Protein AF-A0A0M3KEK3-F1 (afdb_monomer_lite)

Foldseek 3Di:
DDDDLPADEDDDDDPVVVVVVLVVVLVCAPVVVSAAYEDEPLLVDAPVVSVVVVVVVLVSVLVRHDDDDAPPDDDDDDPPDDDDDPSVVRSSVVSVLRYAYEYPDLAGDPRYPPCPVVRVVSVVSVVVCVQQCVLCVQLVVLVVVLLVLVLVLLVLQLLQVLVVVLVVDPDDPQRLCPSLPLVVSLVSLVVCCVVVVNDSVSDDRSVVVSVVSSVDDPVPRDHDDPVVSVVSVCCNPPVSVVSSVVSNPPDGDGDDDDDDHRDHDPDPPPPPPD

Radius of gyration: 24.96 Å; chains: 1; bounding box: 64×45×72 Å

InterPro domains:
  IPR027417 P-loop containing nucleoside triphosphate hydrolase [G3DSA:3.40.50.300] (6-98)
  IPR040990 Domain of unknown function DUF5600 [PF18150] (138-243)

Structure (mmCIF, N/CA/C/O backbone):
data_AF-A0A0M3KEK3-F1
#
_entry.id   AF-A0A0M3KEK3-F1
#
loop_
_atom_site.group_PDB
_atom_site.id
_atom_site.type_symbol
_atom_site.label_atom_id
_atom_site.label_alt_id
_atom_site.label_comp_id
_atom_site.label_asym_id
_atom_site.label_entity_id
_atom_site.label_seq_id
_atom_site.pdbx_PDB_ins_code
_atom_site.Cartn_x
_atom_site.Cartn_y
_atom_site.Cartn_z
_atom_site.occupancy
_atom_site.B_iso_or_equiv
_atom_site.auth_seq_id
_atom_site.auth_comp_id
_atom_site.auth_asym_id
_atom_site.auth_atom_id
_atom_site.pdbx_PDB_model_num
ATOM 1 N N . MET A 1 1 ? 17.862 -2.173 9.371 1.00 28.52 1 MET A N 1
ATOM 2 C CA . MET A 1 1 ? 16.536 -2.538 8.818 1.00 28.52 1 MET A CA 1
ATOM 3 C C . MET A 1 1 ? 16.686 -2.740 7.317 1.00 28.52 1 MET A C 1
ATOM 5 O O . MET A 1 1 ? 17.008 -1.782 6.632 1.00 28.52 1 MET A O 1
ATOM 9 N N . LYS A 1 2 ? 16.554 -3.975 6.816 1.00 24.59 2 LYS A N 1
ATOM 10 C CA . LYS A 1 2 ? 16.704 -4.293 5.385 1.00 24.59 2 LYS A CA 1
ATOM 11 C C . LYS A 1 2 ? 15.423 -3.887 4.643 1.00 24.59 2 LYS A C 1
ATOM 13 O O . LYS A 1 2 ? 14.375 -4.472 4.897 1.00 24.59 2 LYS A O 1
ATOM 18 N N . GLN A 1 3 ? 15.493 -2.878 3.776 1.00 27.67 3 GLN A N 1
ATOM 19 C CA . GLN A 1 3 ? 14.419 -2.557 2.831 1.00 27.67 3 GLN A CA 1
ATOM 20 C C . GLN A 1 3 ? 14.564 -3.479 1.617 1.00 27.67 3 GLN A C 1
ATOM 22 O O . GLN A 1 3 ? 15.565 -3.417 0.908 1.00 27.67 3 GLN A O 1
ATOM 27 N N . PHE A 1 4 ? 13.594 -4.367 1.405 1.00 24.31 4 PHE A N 1
ATOM 28 C CA . PHE A 1 4 ? 13.548 -5.240 0.234 1.00 24.31 4 PHE A CA 1
ATOM 29 C C . PHE A 1 4 ? 12.792 -4.534 -0.895 1.00 24.31 4 PHE A C 1
ATOM 31 O O . PHE A 1 4 ? 11.582 -4.690 -1.040 1.00 24.31 4 PHE A O 1
ATOM 38 N N . ASN A 1 5 ? 13.509 -3.756 -1.706 1.00 30.33 5 ASN A N 1
ATOM 39 C CA . ASN A 1 5 ? 13.017 -3.367 -3.026 1.00 30.33 5 ASN A CA 1
ATOM 40 C C . ASN A 1 5 ? 13.147 -4.600 -3.930 1.00 30.33 5 ASN A C 1
ATOM 42 O O . ASN A 1 5 ? 14.241 -4.936 -4.378 1.00 30.33 5 ASN A O 1
ATOM 46 N N . THR A 1 6 ? 12.051 -5.334 -4.126 1.00 30.80 6 THR A N 1
ATOM 47 C CA . THR A 1 6 ? 12.071 -6.583 -4.901 1.00 30.80 6 THR A CA 1
ATOM 48 C C . THR A 1 6 ? 11.950 -6.255 -6.387 1.00 30.80 6 THR A C 1
ATOM 50 O O . THR A 1 6 ? 10.852 -6.147 -6.926 1.00 30.80 6 THR A O 1
ATOM 53 N N . ILE A 1 7 ? 13.092 -6.064 -7.049 1.00 35.50 7 ILE A N 1
ATOM 54 C CA . ILE A 1 7 ? 13.181 -5.943 -8.508 1.00 35.50 7 ILE A CA 1
ATOM 55 C C . ILE A 1 7 ? 13.159 -7.363 -9.077 1.00 35.50 7 ILE A C 1
ATOM 57 O O . ILE A 1 7 ? 14.138 -8.097 -8.963 1.00 35.50 7 ILE A O 1
ATOM 61 N N . THR A 1 8 ? 12.034 -7.773 -9.665 1.00 39.66 8 THR A N 1
ATOM 62 C CA . THR A 1 8 ? 11.919 -9.100 -10.292 1.00 39.66 8 THR A CA 1
ATOM 63 C C . THR A 1 8 ? 12.204 -8.957 -11.782 1.00 39.66 8 THR A C 1
ATOM 65 O O . THR A 1 8 ? 11.373 -8.444 -12.532 1.00 39.66 8 THR A O 1
ATOM 68 N N . SER A 1 9 ? 13.397 -9.367 -12.214 1.00 35.66 9 SER A N 1
ATOM 69 C CA . SER A 1 9 ? 13.779 -9.397 -13.628 1.00 35.66 9 SER A CA 1
ATOM 70 C C . SER A 1 9 ? 13.345 -10.717 -14.267 1.00 35.66 9 SER A C 1
ATOM 72 O O . SER A 1 9 ? 13.805 -11.779 -13.847 1.00 35.66 9 SER A O 1
ATOM 74 N N . PHE A 1 10 ? 12.500 -10.664 -15.295 1.00 45.75 10 PHE A N 1
ATOM 75 C CA . PHE A 1 10 ? 12.033 -11.851 -16.015 1.00 45.75 10 PHE A CA 1
ATOM 76 C C . PHE A 1 10 ? 12.894 -12.110 -17.251 1.00 45.75 10 PHE A C 1
ATOM 78 O O . PHE A 1 10 ? 12.968 -11.263 -18.136 1.00 45.75 10 PHE A O 1
ATOM 85 N N . THR A 1 11 ? 13.518 -13.286 -17.333 1.00 34.88 11 THR A N 1
ATOM 86 C CA . THR A 1 11 ? 14.132 -13.809 -18.562 1.00 34.88 11 THR A CA 1
ATOM 87 C C . THR A 1 11 ? 13.314 -14.977 -19.104 1.00 34.88 11 THR A C 1
ATOM 89 O O . THR A 1 11 ? 12.730 -15.730 -18.333 1.00 34.88 11 THR A O 1
ATOM 92 N N . GLU A 1 12 ? 13.268 -15.074 -20.431 1.00 38.16 12 GLU A N 1
ATOM 93 C CA . GLU A 1 12 ? 12.408 -15.932 -21.254 1.00 38.16 12 GLU A CA 1
ATOM 94 C C . GLU A 1 12 ? 12.218 -17.388 -20.780 1.00 38.16 12 GLU A C 1
ATOM 96 O O . GLU A 1 12 ? 13.145 -18.037 -20.304 1.00 38.16 12 GLU A O 1
ATOM 101 N N . LEU A 1 13 ? 11.008 -17.894 -21.065 1.00 37.56 13 LEU A N 1
ATOM 102 C CA . LEU A 1 13 ? 10.608 -19.306 -21.176 1.00 37.56 13 LEU A CA 1
ATOM 103 C C . LEU A 1 13 ? 10.595 -20.140 -19.886 1.00 37.56 13 LEU A C 1
ATOM 105 O O . LEU A 1 13 ? 11.469 -20.954 -19.617 1.00 37.56 13 LEU A O 1
ATOM 109 N N . ASN A 1 14 ? 9.489 -20.069 -19.152 1.00 34.00 14 ASN A N 1
ATOM 110 C CA . ASN A 1 14 ? 8.457 -21.108 -19.215 1.00 34.00 14 ASN A CA 1
ATOM 111 C C . ASN A 1 14 ? 7.410 -20.852 -18.135 1.00 34.00 14 ASN A C 1
ATOM 113 O O . ASN A 1 14 ? 7.697 -20.507 -16.989 1.00 34.00 14 ASN A O 1
ATOM 117 N N . VAL A 1 15 ? 6.167 -21.078 -18.533 1.00 45.22 15 VAL A N 1
ATOM 118 C CA . VAL A 1 15 ? 4.921 -20.949 -17.771 1.00 45.22 15 VAL A CA 1
ATOM 119 C C . VAL A 1 15 ? 4.927 -21.736 -16.440 1.00 45.22 15 VAL A C 1
ATOM 121 O O . VAL A 1 15 ? 4.034 -21.569 -15.624 1.00 45.22 15 VAL A O 1
ATOM 124 N N . THR A 1 16 ? 5.957 -22.527 -16.141 1.00 37.19 16 THR A N 1
ATOM 125 C CA . THR A 1 16 ? 6.198 -23.177 -14.842 1.00 37.19 16 THR A CA 1
ATOM 126 C C . THR A 1 16 ? 6.662 -22.229 -13.729 1.00 37.19 16 THR A C 1
ATOM 128 O O . THR A 1 16 ? 6.456 -22.534 -12.555 1.00 37.19 16 THR A O 1
ATOM 131 N N . ILE A 1 17 ? 7.228 -21.061 -14.053 1.00 46.62 17 ILE A N 1
ATOM 132 C CA . ILE A 1 17 ? 7.636 -20.054 -13.051 1.00 46.62 17 ILE A CA 1
ATOM 133 C C . ILE A 1 17 ? 6.413 -19.256 -12.530 1.00 46.62 17 ILE A C 1
ATOM 135 O O . ILE A 1 17 ? 6.461 -18.659 -11.453 1.00 46.62 17 ILE A O 1
ATOM 139 N N . ASN A 1 18 ? 5.269 -19.328 -13.225 1.00 52.56 18 ASN A N 1
ATOM 140 C CA . ASN A 1 18 ? 4.048 -18.597 -12.873 1.00 52.56 18 ASN A CA 1
ATOM 141 C C . ASN A 1 18 ? 3.537 -18.909 -11.459 1.00 52.56 18 ASN A C 1
ATOM 143 O O . ASN A 1 18 ? 3.311 -17.984 -10.691 1.00 52.56 18 ASN A O 1
ATOM 147 N N . ASN A 1 19 ? 3.402 -20.180 -11.061 1.00 55.91 19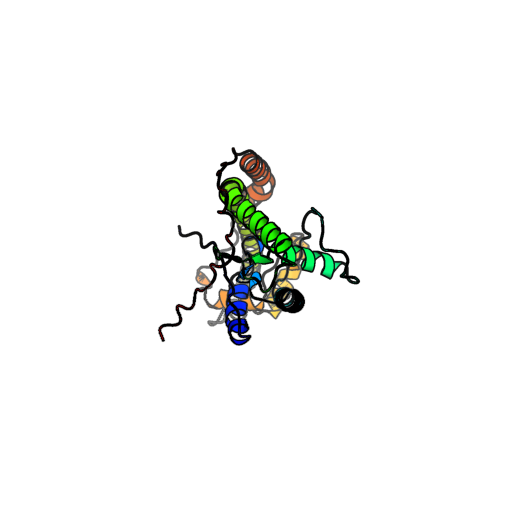 ASN A N 1
ATOM 148 C CA . ASN A 1 19 ? 2.739 -20.504 -9.787 1.00 55.91 19 ASN A CA 1
ATOM 149 C C . ASN A 1 19 ? 3.502 -19.992 -8.556 1.00 55.91 19 ASN A C 1
ATOM 151 O O . ASN A 1 19 ? 2.889 -19.478 -7.625 1.00 55.91 19 ASN A O 1
ATOM 155 N N . LYS A 1 20 ? 4.839 -20.084 -8.555 1.00 62.31 20 LYS A N 1
ATOM 156 C CA . LYS A 1 20 ? 5.659 -19.589 -7.435 1.00 62.31 20 LYS A CA 1
ATOM 157 C C . LYS A 1 20 ? 5.686 -18.065 -7.384 1.00 62.31 20 LYS A C 1
ATOM 159 O O . LYS A 1 20 ? 5.637 -17.488 -6.305 1.00 62.31 20 LYS A O 1
ATOM 164 N N . ILE A 1 21 ? 5.738 -17.408 -8.541 1.00 65.06 21 ILE A N 1
ATOM 165 C CA . ILE A 1 21 ? 5.705 -15.944 -8.606 1.00 65.06 21 ILE A CA 1
ATOM 166 C C . ILE A 1 21 ? 4.346 -15.417 -8.162 1.00 65.06 21 ILE A C 1
ATOM 168 O O . ILE A 1 21 ? 4.294 -14.451 -7.410 1.00 65.06 21 ILE A O 1
ATOM 172 N N . PHE A 1 22 ? 3.256 -16.076 -8.551 1.00 69.06 22 PHE A N 1
ATOM 173 C CA . PHE A 1 22 ? 1.923 -15.695 -8.100 1.00 69.06 22 PHE A CA 1
ATOM 174 C C . PHE A 1 22 ? 1.761 -15.842 -6.587 1.00 69.06 22 PHE A C 1
ATOM 176 O O . PHE A 1 22 ? 1.226 -14.929 -5.971 1.00 69.06 22 PHE A O 1
ATOM 183 N N . GLN A 1 23 ? 2.321 -16.890 -5.975 1.00 70.06 23 GLN A N 1
ATOM 184 C CA . GLN A 1 23 ? 2.370 -17.014 -4.511 1.00 70.06 23 GLN A CA 1
ATOM 185 C C . GLN A 1 23 ? 3.167 -15.876 -3.853 1.00 70.06 23 GLN A C 1
ATOM 187 O O . GLN A 1 23 ? 2.752 -15.338 -2.831 1.00 70.06 23 GLN A O 1
ATOM 192 N N . VAL A 1 24 ? 4.300 -15.470 -4.435 1.00 73.38 24 VAL A N 1
ATOM 193 C CA . VAL A 1 24 ? 5.088 -14.340 -3.912 1.00 73.38 24 VAL A CA 1
ATOM 194 C C . VAL A 1 24 ? 4.318 -13.026 -4.042 1.00 73.38 24 VAL A C 1
ATOM 196 O O . VAL A 1 24 ? 4.291 -12.244 -3.097 1.00 73.38 24 VAL A O 1
ATOM 199 N N . ILE A 1 25 ? 3.661 -12.785 -5.178 1.00 70.00 25 ILE A N 1
ATOM 200 C CA . ILE A 1 25 ? 2.834 -11.589 -5.387 1.00 70.00 25 ILE A CA 1
ATOM 201 C C . ILE A 1 25 ? 1.652 -11.580 -4.410 1.00 70.00 25 ILE A C 1
ATOM 203 O O . ILE A 1 25 ? 1.343 -10.531 -3.854 1.00 70.00 25 ILE A O 1
ATOM 207 N N . GLU A 1 26 ? 1.047 -12.738 -4.140 1.00 72.56 26 GLU A N 1
ATOM 208 C CA . GLU A 1 26 ? -0.025 -12.891 -3.154 1.00 72.56 26 GLU A CA 1
ATOM 209 C C . GLU A 1 26 ? 0.450 -12.552 -1.732 1.00 72.56 26 GLU A C 1
ATOM 211 O O . GLU A 1 26 ? -0.240 -11.838 -1.009 1.00 72.56 26 GLU A O 1
ATOM 216 N N . ILE A 1 27 ? 1.664 -12.955 -1.342 1.00 74.25 27 ILE A N 1
ATOM 217 C CA . ILE A 1 27 ? 2.268 -12.565 -0.053 1.00 74.25 27 ILE A CA 1
ATOM 218 C C . ILE A 1 27 ? 2.546 -11.055 0.010 1.00 74.25 27 ILE A C 1
ATOM 220 O O . ILE A 1 27 ? 2.456 -10.447 1.076 1.00 74.25 27 ILE A O 1
ATOM 224 N N . LEU A 1 28 ? 2.889 -10.441 -1.124 1.00 70.62 28 LEU A N 1
ATOM 225 C CA . LEU A 1 28 ? 3.171 -9.008 -1.230 1.00 70.62 28 LEU A CA 1
ATOM 226 C C . LEU A 1 28 ? 1.903 -8.144 -1.389 1.00 70.62 28 LEU A C 1
ATOM 228 O O . LEU A 1 28 ? 2.010 -6.921 -1.551 1.00 70.62 28 LEU A O 1
ATOM 232 N N . THR A 1 29 ? 0.709 -8.745 -1.307 1.00 69.88 29 THR A N 1
ATOM 233 C CA . THR A 1 29 ? -0.563 -8.011 -1.323 1.00 69.88 29 THR A CA 1
ATOM 234 C C . THR A 1 29 ? -0.610 -6.982 -0.188 1.00 69.88 29 THR A C 1
ATOM 236 O O . THR A 1 29 ? -0.264 -7.251 0.962 1.00 69.88 29 THR A O 1
ATOM 239 N N . GLY A 1 30 ? -0.977 -5.742 -0.529 1.00 67.94 30 GLY A N 1
ATOM 240 C CA . GLY A 1 30 ? -0.951 -4.588 0.383 1.00 67.94 30 GLY A CA 1
ATOM 241 C C . GLY A 1 30 ? 0.277 -3.675 0.260 1.00 67.94 30 GLY A C 1
ATOM 242 O O . GLY A 1 30 ? 0.269 -2.577 0.813 1.00 67.94 30 GLY A O 1
ATOM 243 N N . SER A 1 31 ? 1.308 -4.075 -0.493 1.00 70.56 31 SER A N 1
ATOM 244 C CA . SER A 1 31 ? 2.437 -3.210 -0.898 1.00 70.56 31 SER A CA 1
ATOM 245 C C . SER A 1 31 ? 2.574 -3.107 -2.422 1.00 70.56 31 SER A C 1
ATOM 247 O O . SER A 1 31 ? 3.671 -2.941 -2.953 1.00 70.56 31 SER A O 1
ATOM 249 N N . GLU A 1 32 ? 1.452 -3.218 -3.134 1.00 68.81 32 GLU A N 1
ATOM 250 C CA . GLU A 1 32 ? 1.383 -3.227 -4.602 1.00 68.81 32 GLU A CA 1
ATOM 251 C C . GLU A 1 32 ? 1.964 -1.947 -5.223 1.00 68.81 32 GLU A C 1
ATOM 253 O O . GLU A 1 32 ? 2.588 -1.982 -6.278 1.00 68.81 32 GLU A O 1
ATOM 258 N N . ASP A 1 33 ? 1.851 -0.816 -4.526 1.00 68.94 33 ASP A N 1
ATOM 259 C CA . ASP A 1 33 ? 2.411 0.477 -4.920 1.00 68.94 33 ASP A CA 1
ATOM 260 C C . ASP A 1 33 ? 3.945 0.487 -5.010 1.00 68.94 33 ASP A C 1
ATOM 262 O O . ASP A 1 33 ? 4.517 1.341 -5.696 1.00 68.94 33 ASP A O 1
ATOM 266 N N . LYS A 1 34 ? 4.617 -0.475 -4.370 1.00 72.94 34 LYS A N 1
ATOM 267 C CA . LYS A 1 34 ? 6.081 -0.621 -4.351 1.00 72.94 34 LYS A CA 1
ATOM 268 C C . LYS A 1 34 ? 6.595 -1.660 -5.342 1.00 72.94 34 LYS A C 1
ATOM 270 O O . LYS A 1 34 ? 7.800 -1.720 -5.578 1.00 72.94 34 LYS A O 1
ATOM 275 N N . ILE A 1 35 ? 5.713 -2.479 -5.910 1.00 76.38 35 ILE A N 1
ATOM 276 C CA . ILE A 1 35 ? 6.103 -3.542 -6.834 1.00 76.38 35 ILE A CA 1
ATOM 277 C C . ILE A 1 35 ? 6.308 -2.932 -8.219 1.00 76.38 35 ILE A C 1
ATOM 279 O O . ILE A 1 35 ? 5.452 -2.207 -8.728 1.00 76.38 35 ILE A O 1
ATOM 283 N N . ARG A 1 36 ? 7.457 -3.227 -8.830 1.00 75.69 36 ARG A N 1
ATOM 284 C CA . ARG A 1 36 ? 7.738 -2.969 -10.246 1.00 75.69 36 ARG A CA 1
ATOM 285 C C . ARG A 1 36 ? 8.165 -4.275 -10.898 1.00 75.69 36 ARG A C 1
ATOM 287 O O . ARG A 1 36 ? 9.008 -5.001 -10.372 1.00 75.69 36 ARG A O 1
ATOM 294 N N . ILE A 1 37 ? 7.554 -4.580 -12.030 1.00 76.69 37 ILE A N 1
ATOM 295 C CA . ILE A 1 37 ? 7.750 -5.801 -12.801 1.00 76.69 37 ILE A CA 1
ATOM 296 C C . ILE A 1 37 ? 8.515 -5.427 -14.058 1.00 76.69 37 ILE A C 1
ATOM 298 O O . ILE A 1 37 ? 8.137 -4.482 -14.748 1.00 76.69 37 ILE A O 1
ATOM 302 N N . ILE A 1 38 ? 9.583 -6.164 -14.366 1.00 78.62 38 ILE A N 1
ATOM 303 C CA . ILE A 1 38 ? 10.408 -5.848 -15.527 1.00 78.62 38 ILE A CA 1
ATOM 304 C C . ILE A 1 38 ? 10.518 -7.042 -16.468 1.00 78.62 38 ILE A C 1
ATOM 306 O O . ILE A 1 38 ? 11.061 -8.092 -16.113 1.00 78.62 38 ILE A O 1
ATOM 310 N N . LEU A 1 39 ? 10.050 -6.845 -17.700 1.00 75.56 39 LEU A N 1
ATOM 311 C CA . LEU A 1 39 ? 10.257 -7.767 -18.810 1.00 75.56 39 LEU A CA 1
ATOM 312 C C . LEU A 1 39 ? 11.641 -7.510 -19.405 1.00 75.56 39 LEU A C 1
ATOM 314 O O . LEU A 1 39 ? 11.824 -6.549 -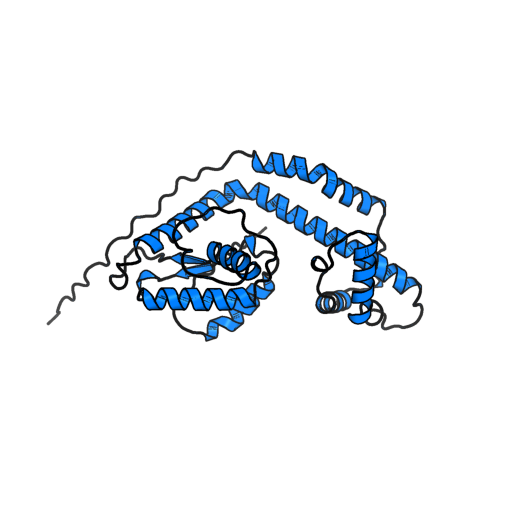20.149 1.00 75.56 39 LEU A O 1
ATOM 318 N N . ASN A 1 40 ? 12.617 -8.345 -19.046 1.00 78.69 40 ASN A N 1
ATOM 319 C CA . ASN A 1 40 ? 13.975 -8.242 -19.569 1.00 78.69 40 ASN A CA 1
ATOM 320 C C . ASN A 1 40 ? 14.082 -8.926 -20.946 1.00 78.69 40 ASN A C 1
ATOM 322 O O . ASN A 1 40 ? 13.261 -9.770 -21.299 1.00 78.69 40 ASN A O 1
ATOM 326 N N . LYS A 1 41 ? 15.141 -8.601 -21.700 1.00 74.38 41 LYS A N 1
ATOM 327 C CA . LYS A 1 41 ? 15.450 -9.152 -23.036 1.00 74.38 41 LYS A CA 1
ATOM 328 C C . LYS A 1 41 ? 14.385 -8.870 -24.102 1.00 74.38 41 LYS A C 1
ATOM 330 O O . LYS A 1 41 ? 14.274 -9.599 -25.084 1.00 74.38 41 LYS A O 1
ATOM 335 N N . ALA A 1 42 ? 13.626 -7.787 -23.958 1.00 75.75 42 ALA A N 1
ATOM 336 C CA . ALA A 1 42 ? 12.580 -7.425 -24.915 1.00 75.75 42 ALA A CA 1
ATOM 337 C C . ALA A 1 42 ? 13.092 -7.181 -26.351 1.00 75.75 42 ALA A C 1
ATOM 339 O O . ALA A 1 42 ? 12.332 -7.264 -27.316 1.00 75.75 42 ALA A O 1
ATOM 340 N N . ASP A 1 43 ? 14.387 -6.901 -26.500 1.00 74.25 43 ASP A N 1
ATOM 341 C CA . ASP A 1 43 ? 15.062 -6.729 -27.782 1.00 74.25 43 ASP A CA 1
ATOM 342 C C . ASP A 1 43 ? 15.328 -8.055 -28.520 1.00 74.25 43 ASP A C 1
ATOM 344 O O . ASP A 1 43 ? 15.461 -8.056 -29.744 1.00 74.25 43 ASP A O 1
ATOM 348 N N . ALA A 1 44 ? 15.373 -9.186 -27.808 1.00 78.44 44 ALA A N 1
ATOM 349 C CA . ALA A 1 44 ? 15.555 -10.515 -28.395 1.00 78.44 44 ALA A CA 1
ATOM 350 C C . ALA A 1 44 ? 14.255 -11.123 -28.956 1.00 78.44 44 ALA A C 1
ATOM 352 O O . ALA A 1 44 ? 14.313 -12.052 -29.769 1.00 78.44 44 ALA A O 1
ATOM 353 N N . VAL A 1 45 ? 13.103 -10.577 -28.560 1.00 77.62 45 VAL A N 1
ATOM 354 C CA . VAL A 1 45 ? 11.760 -11.047 -28.925 1.00 77.62 45 VAL A CA 1
ATOM 355 C C . VAL A 1 45 ? 11.204 -10.227 -30.090 1.00 77.62 45 VAL A C 1
ATOM 357 O O . VAL A 1 45 ? 11.430 -9.021 -30.183 1.00 77.62 45 VAL A O 1
ATOM 360 N N . ARG A 1 46 ? 10.436 -10.856 -30.991 1.00 78.56 46 ARG A N 1
ATOM 361 C CA . ARG A 1 46 ? 9.790 -10.148 -32.112 1.00 78.56 46 ARG A CA 1
ATOM 362 C C . ARG A 1 46 ? 8.707 -9.178 -31.604 1.00 78.56 46 ARG A C 1
ATOM 364 O O . ARG A 1 46 ? 7.992 -9.524 -30.665 1.00 78.56 46 ARG A O 1
ATOM 371 N N . PRO A 1 47 ? 8.461 -8.031 -32.271 1.00 78.38 47 PRO A N 1
ATOM 372 C CA . PRO A 1 47 ? 7.464 -7.046 -31.833 1.00 78.38 47 PRO A CA 1
ATOM 373 C C . PRO A 1 47 ? 6.075 -7.619 -31.513 1.00 78.38 47 PRO A C 1
ATOM 375 O O . PRO A 1 47 ? 5.501 -7.335 -30.465 1.00 78.38 47 PRO A O 1
ATOM 378 N N . ARG A 1 48 ? 5.539 -8.464 -32.404 1.00 77.88 48 ARG A N 1
ATOM 379 C CA . ARG A 1 48 ? 4.202 -9.066 -32.253 1.00 77.88 48 ARG A CA 1
ATOM 380 C C . ARG A 1 48 ? 4.119 -10.006 -31.050 1.00 77.88 48 ARG A C 1
ATOM 382 O O . ARG A 1 48 ? 3.102 -10.048 -30.366 1.00 77.88 48 ARG A O 1
ATOM 389 N N . GLU A 1 49 ? 5.189 -10.750 -30.810 1.00 78.06 49 GLU A N 1
ATOM 390 C CA . GLU A 1 49 ? 5.294 -11.686 -29.697 1.00 78.06 49 GLU A CA 1
ATOM 391 C C . GLU A 1 49 ? 5.456 -10.936 -28.372 1.00 78.06 49 GLU A C 1
ATOM 393 O O . GLU A 1 49 ? 4.764 -11.250 -27.411 1.00 78.06 49 GLU A O 1
ATOM 398 N N . LEU A 1 50 ? 6.255 -9.866 -28.345 1.00 74.94 50 LEU A N 1
ATOM 399 C CA . LEU A 1 50 ? 6.430 -9.023 -27.163 1.00 74.94 50 LEU A CA 1
ATOM 400 C C . LEU A 1 50 ? 5.108 -8.395 -26.697 1.00 74.94 50 LEU A C 1
ATOM 402 O O . LEU A 1 50 ? 4.802 -8.412 -25.505 1.00 74.94 50 LEU A O 1
ATOM 406 N N . VAL A 1 51 ? 4.292 -7.885 -27.626 1.00 77.00 51 VAL A N 1
ATOM 407 C CA . VAL A 1 51 ? 2.954 -7.355 -27.306 1.00 77.00 51 VAL A CA 1
ATOM 408 C C . VAL A 1 51 ? 2.050 -8.451 -26.738 1.00 77.00 51 VAL A C 1
ATOM 410 O O . VAL A 1 51 ? 1.328 -8.211 -25.769 1.00 77.00 51 VAL A O 1
ATOM 413 N N . HIS A 1 52 ? 2.108 -9.661 -27.300 1.00 76.19 52 HIS A N 1
ATOM 414 C CA . HIS A 1 52 ? 1.326 -10.795 -26.816 1.00 76.19 52 HIS A CA 1
ATOM 415 C C . HIS A 1 52 ? 1.750 -11.227 -25.405 1.00 76.19 52 HIS A C 1
ATOM 417 O O . HIS A 1 52 ? 0.898 -11.380 -24.533 1.00 76.19 52 HIS A O 1
ATOM 423 N N . VAL A 1 53 ? 3.057 -11.345 -25.153 1.00 73.75 53 VAL A N 1
ATOM 424 C CA . VAL A 1 53 ? 3.621 -11.683 -23.837 1.00 73.75 53 VAL A CA 1
ATOM 425 C C . VAL A 1 53 ? 3.272 -10.612 -22.802 1.00 73.75 53 VAL A C 1
ATOM 427 O O . VAL A 1 53 ? 2.812 -10.952 -21.711 1.00 73.75 53 VAL A O 1
ATOM 430 N N . ARG A 1 54 ? 3.399 -9.321 -23.149 1.00 73.38 54 ARG A N 1
ATOM 431 C CA . ARG A 1 54 ? 2.975 -8.209 -22.280 1.00 73.38 54 ARG A CA 1
ATOM 432 C C . ARG A 1 54 ? 1.489 -8.326 -21.943 1.00 73.38 54 ARG A C 1
ATOM 434 O O . ARG A 1 54 ? 1.122 -8.249 -20.776 1.00 73.38 54 ARG A O 1
ATOM 441 N N . GLY A 1 55 ? 0.637 -8.551 -22.944 1.00 71.00 55 GLY A N 1
ATOM 442 C CA . GLY A 1 55 ? -0.806 -8.711 -22.753 1.00 71.00 55 GLY A CA 1
ATOM 443 C C . GLY A 1 55 ? -1.167 -9.905 -21.865 1.00 71.00 55 GLY A C 1
ATOM 444 O O . GLY A 1 55 ? -1.990 -9.769 -20.961 1.00 71.00 55 GLY A O 1
ATOM 445 N N . ALA A 1 56 ? -0.516 -11.053 -22.070 1.00 73.75 56 ALA A N 1
ATOM 446 C CA . ALA A 1 56 ? -0.720 -12.255 -21.265 1.00 73.75 56 ALA A CA 1
ATOM 447 C C . ALA A 1 56 ? -0.311 -12.047 -19.796 1.00 73.75 56 ALA A C 1
ATOM 449 O O . ALA A 1 56 ? -1.046 -12.448 -18.893 1.00 73.75 56 ALA A O 1
ATOM 450 N N . LEU A 1 57 ? 0.816 -11.369 -19.550 1.00 72.81 57 LEU A N 1
ATOM 451 C CA . LEU A 1 57 ? 1.265 -11.017 -18.202 1.00 72.81 57 LEU A CA 1
ATOM 452 C C . LEU A 1 57 ? 0.283 -10.061 -17.515 1.00 72.81 57 LEU A C 1
ATOM 454 O O . LEU A 1 57 ? -0.144 -10.316 -16.393 1.00 72.81 57 LEU A O 1
ATOM 458 N N . MET A 1 58 ? -0.114 -8.989 -18.202 1.00 72.31 58 MET A N 1
ATOM 459 C CA . MET A 1 58 ? -1.084 -8.012 -17.697 1.00 72.31 58 MET A CA 1
ATOM 460 C C . MET A 1 58 ? -2.418 -8.668 -17.328 1.00 72.31 58 MET A C 1
ATOM 462 O O . MET A 1 58 ? -2.996 -8.367 -16.285 1.00 72.31 58 MET A O 1
ATOM 466 N N . TRP A 1 59 ? -2.890 -9.600 -18.161 1.00 74.75 59 TRP A N 1
ATOM 467 C CA . TRP A 1 59 ? -4.098 -10.377 -17.895 1.00 74.75 59 TRP A CA 1
ATOM 468 C C . TRP A 1 59 ? -3.960 -11.259 -16.651 1.00 74.75 59 TRP A C 1
ATOM 470 O O . TRP A 1 59 ? -4.882 -11.331 -15.841 1.00 74.75 59 TRP A O 1
ATOM 480 N N . ALA A 1 60 ? -2.812 -11.919 -16.482 1.00 73.00 60 ALA A N 1
ATOM 481 C CA . ALA A 1 60 ? -2.547 -12.742 -15.308 1.00 73.00 60 ALA A CA 1
ATOM 482 C C . ALA A 1 60 ? -2.469 -11.901 -14.021 1.00 73.00 60 ALA A C 1
ATOM 484 O O . ALA A 1 60 ? -3.087 -12.261 -13.022 1.00 73.00 60 ALA A O 1
ATOM 485 N N . LEU A 1 61 ? -1.788 -10.751 -14.064 1.00 71.56 61 LEU A N 1
ATOM 486 C CA . LEU A 1 61 ? -1.692 -9.820 -12.935 1.00 71.56 61 LEU A CA 1
ATOM 487 C C . LEU A 1 61 ? -3.054 -9.244 -12.541 1.00 71.56 61 LEU A C 1
ATOM 489 O O . LEU A 1 61 ? -3.359 -9.165 -11.354 1.00 71.56 61 LEU A O 1
ATOM 493 N N . GLY A 1 62 ? -3.906 -8.924 -13.518 1.00 69.56 62 GLY A N 1
ATOM 494 C CA . GLY A 1 62 ? -5.259 -8.420 -13.268 1.00 69.56 62 GLY A CA 1
ATOM 495 C C . GLY A 1 62 ? -6.187 -9.410 -12.554 1.00 69.56 62 GLY A C 1
ATOM 496 O O . GLY A 1 62 ? -7.199 -8.992 -12.001 1.00 69.56 62 GLY A O 1
ATOM 497 N N . LYS A 1 63 ? -5.862 -10.711 -12.536 1.00 70.81 63 LYS A N 1
ATOM 498 C CA . LYS A 1 63 ? -6.601 -11.708 -11.741 1.00 70.81 63 LYS A CA 1
ATOM 499 C C . LYS A 1 63 ? -6.199 -11.721 -10.266 1.00 70.81 63 LYS A C 1
ATOM 501 O O . LYS A 1 63 ? -6.960 -12.228 -9.448 1.00 70.81 63 LYS A O 1
ATOM 506 N N . ILE A 1 64 ? -5.005 -11.225 -9.948 1.00 68.44 64 ILE A N 1
ATOM 507 C CA . ILE A 1 64 ? -4.367 -11.381 -8.635 1.00 68.44 64 ILE A CA 1
ATOM 508 C C . ILE A 1 64 ? -4.391 -10.062 -7.867 1.00 68.44 64 ILE A C 1
ATOM 510 O O . ILE A 1 64 ? -4.756 -10.047 -6.695 1.00 68.44 64 ILE A O 1
ATOM 514 N N . MET A 1 65 ? -4.040 -8.955 -8.525 1.00 64.56 65 MET A N 1
ATOM 515 C CA . MET A 1 65 ? -4.043 -7.629 -7.911 1.00 64.56 65 MET A CA 1
ATOM 516 C C . MET A 1 65 ? -5.478 -7.112 -7.781 1.00 64.56 65 MET A C 1
ATOM 518 O O . MET A 1 65 ? -6.188 -6.938 -8.774 1.00 64.56 65 MET A O 1
ATOM 522 N N . LYS A 1 66 ? -5.909 -6.859 -6.543 1.00 58.97 66 LYS A N 1
ATOM 523 C CA . LYS A 1 66 ? -7.229 -6.305 -6.220 1.00 58.97 66 LYS A CA 1
ATOM 524 C C . LYS A 1 66 ? -7.068 -4.815 -5.896 1.00 58.97 66 LYS A C 1
ATOM 526 O O . LYS A 1 66 ? -7.016 -4.452 -4.729 1.00 58.97 66 LYS A O 1
ATOM 531 N N . CYS A 1 67 ? -6.998 -3.942 -6.902 1.00 51.94 67 CYS A N 1
ATOM 532 C CA . CYS A 1 67 ? -6.861 -2.494 -6.669 1.00 51.94 67 CYS A CA 1
ATOM 533 C C . CYS A 1 67 ? -8.204 -1.749 -6.849 1.00 51.94 67 CYS A C 1
ATOM 535 O O . CYS A 1 67 ? -8.785 -1.826 -7.936 1.00 51.94 67 CYS A O 1
ATOM 537 N N . PRO A 1 68 ? -8.678 -0.973 -5.850 1.00 43.66 68 PRO A N 1
ATOM 538 C CA . PRO A 1 68 ? -9.824 -0.070 -5.988 1.00 43.66 68 PRO A CA 1
ATOM 539 C C . PRO A 1 68 ? -9.483 1.415 -6.242 1.00 43.66 68 PRO A C 1
ATOM 541 O O . PRO A 1 68 ? -10.413 2.204 -6.389 1.00 43.66 68 PRO A O 1
ATOM 544 N N . GLU A 1 69 ? -8.217 1.842 -6.316 1.00 39.03 69 GLU A N 1
ATOM 545 C CA . GLU A 1 69 ? -7.889 3.280 -6.391 1.00 39.03 69 GLU A CA 1
ATOM 546 C C . GLU A 1 69 ? -7.358 3.726 -7.760 1.00 39.03 69 GLU A C 1
ATOM 548 O O . GLU A 1 69 ? -6.438 3.151 -8.325 1.00 39.03 69 GLU A O 1
ATOM 553 N N . VAL A 1 70 ? -7.972 4.777 -8.306 1.00 34.59 70 VAL A N 1
ATOM 554 C CA . VAL A 1 70 ? -7.712 5.308 -9.650 1.00 34.59 70 VAL A CA 1
ATOM 555 C C . VAL A 1 70 ? -6.356 6.027 -9.705 1.00 34.59 70 VAL A C 1
ATOM 557 O O . VAL A 1 70 ? -6.140 6.940 -8.905 1.00 34.59 70 VAL A O 1
ATOM 560 N N . PRO A 1 71 ? -5.459 5.722 -10.668 1.00 31.97 71 PRO A N 1
ATOM 561 C CA . PRO A 1 71 ? -4.280 6.545 -10.911 1.00 31.97 71 PRO A CA 1
ATOM 562 C C . PRO A 1 71 ? -4.692 7.973 -11.267 1.00 31.97 71 PRO A C 1
ATOM 564 O O . PRO A 1 71 ? -5.469 8.198 -12.199 1.00 31.97 71 PRO A O 1
ATOM 567 N N . LYS A 1 72 ? -4.137 8.955 -10.552 1.00 28.64 72 LYS A N 1
ATOM 568 C CA . LYS A 1 72 ? -4.214 10.355 -10.967 1.00 28.64 72 LYS A CA 1
ATOM 569 C C . LYS A 1 72 ? -3.467 10.487 -12.297 1.00 28.64 72 LYS A C 1
ATOM 571 O O . LYS A 1 72 ? -2.346 10.019 -12.459 1.00 28.64 72 LYS A O 1
ATOM 576 N N . VAL A 1 73 ? -4.179 11.039 -13.262 1.00 27.45 73 VAL A N 1
ATOM 577 C CA . VAL A 1 73 ? -3.953 10.885 -14.693 1.00 27.45 73 VAL A CA 1
ATOM 578 C C . VAL A 1 73 ? -2.752 11.705 -15.172 1.00 27.45 73 VAL A C 1
ATOM 580 O O . VAL A 1 73 ? -2.794 12.929 -15.116 1.00 27.45 73 VAL A O 1
ATOM 583 N N . THR A 1 74 ? -1.742 11.048 -15.739 1.00 23.03 74 THR A N 1
ATOM 584 C CA . THR A 1 74 ? -0.874 11.638 -16.771 1.00 23.03 74 THR A CA 1
ATOM 585 C C . THR A 1 74 ? -0.843 10.687 -17.965 1.00 23.03 74 THR A C 1
ATOM 587 O O . THR A 1 74 ? -0.312 9.581 -17.884 1.00 23.03 74 THR A O 1
ATOM 590 N N . PHE A 1 75 ? -1.513 11.096 -19.044 1.00 30.08 75 PHE A N 1
ATOM 591 C CA . PHE A 1 75 ? -1.401 10.507 -20.382 1.00 30.08 75 PHE A CA 1
ATOM 592 C C . PHE A 1 75 ? 0.013 10.833 -20.935 1.00 30.08 75 PHE A C 1
ATOM 594 O O . PHE A 1 75 ? 0.645 11.758 -20.442 1.00 30.08 75 PHE A O 1
ATOM 601 N N . GLU A 1 76 ? 0.622 10.102 -21.873 1.00 30.38 76 GLU A N 1
ATOM 602 C CA . GLU A 1 76 ? 0.192 9.905 -23.263 1.00 30.38 76 GLU A CA 1
ATOM 603 C C . GLU A 1 76 ? 0.975 8.759 -23.953 1.00 30.38 76 GLU A C 1
ATOM 605 O O . GLU A 1 76 ? 2.023 8.327 -23.488 1.00 30.38 76 GLU A O 1
ATOM 610 N N . SER A 1 77 ? 0.424 8.307 -25.089 1.00 29.11 77 SER A N 1
ATOM 611 C CA . SER A 1 77 ? 1.075 7.641 -26.243 1.00 29.11 77 SER A CA 1
ATOM 612 C C . SER A 1 77 ? 0.788 6.174 -26.596 1.00 29.11 77 SER A C 1
ATOM 614 O O . SER A 1 77 ? 0.985 5.835 -27.759 1.00 29.11 77 SER A O 1
ATOM 616 N N . LEU A 1 78 ? 0.190 5.320 -25.751 1.00 32.50 78 LEU A N 1
ATOM 617 C CA . LEU A 1 78 ? -0.147 3.936 -26.193 1.00 32.50 78 LEU A CA 1
ATOM 618 C C . LEU A 1 78 ? -1.600 3.473 -25.981 1.00 32.50 78 LEU A C 1
ATOM 620 O O . LEU A 1 78 ? -1.999 2.418 -26.473 1.00 32.50 78 LEU A O 1
ATOM 624 N N . ASN A 1 79 ? -2.454 4.278 -25.346 1.00 41.44 79 ASN A N 1
ATOM 625 C CA . ASN A 1 79 ? -3.796 3.845 -24.927 1.00 41.44 79 ASN A CA 1
ATOM 626 C C . ASN A 1 79 ? -4.919 4.103 -25.947 1.00 41.44 79 ASN A C 1
ATOM 628 O O . ASN A 1 79 ? -5.992 4.580 -25.578 1.00 41.44 79 ASN A O 1
ATOM 632 N N . ARG A 1 80 ? -4.724 3.769 -27.231 1.00 34.41 80 ARG A N 1
ATOM 633 C CA . ARG A 1 80 ? -5.796 3.938 -28.238 1.00 34.41 80 ARG A CA 1
ATOM 634 C C . ARG A 1 80 ? -6.701 2.711 -28.446 1.00 34.41 80 ARG A C 1
ATOM 636 O O . ARG A 1 80 ? -7.696 2.845 -29.144 1.00 34.41 80 ARG A O 1
ATOM 643 N N . CYS A 1 81 ? -6.429 1.541 -27.850 1.00 34.50 81 CYS A N 1
ATOM 644 C CA . CYS A 1 81 ? -7.078 0.293 -28.312 1.00 34.50 81 CYS A CA 1
ATOM 645 C C . CYS A 1 81 ? -7.949 -0.524 -27.337 1.00 34.50 81 CYS A C 1
ATOM 647 O O . CYS A 1 81 ? -8.503 -1.519 -27.788 1.00 34.50 81 CYS A O 1
ATOM 649 N N . PHE A 1 82 ? -8.170 -0.159 -26.068 1.00 38.06 82 PHE A N 1
ATOM 650 C CA . PHE A 1 82 ? -8.990 -1.018 -25.186 1.00 38.06 82 PHE A CA 1
ATOM 651 C C . PHE A 1 82 ? -10.300 -0.362 -24.727 1.00 38.06 82 PHE A C 1
ATOM 653 O O . PHE A 1 82 ? -10.325 0.607 -23.966 1.00 38.06 82 PHE A O 1
ATOM 660 N N . HIS A 1 83 ? -11.408 -0.902 -25.246 1.00 34.22 83 HIS A N 1
ATOM 661 C CA . HIS A 1 83 ? -12.780 -0.436 -25.049 1.00 34.22 83 HIS A CA 1
ATOM 662 C C . HIS A 1 83 ? -13.597 -1.413 -24.183 1.00 34.22 83 HIS A C 1
ATOM 664 O O . HIS A 1 83 ? -13.439 -2.624 -24.296 1.00 34.22 83 HIS A O 1
ATOM 670 N N . LYS A 1 84 ? -14.543 -0.835 -23.421 1.00 37.91 84 LYS A N 1
ATOM 671 C CA . LYS A 1 84 ? -15.658 -1.444 -22.655 1.00 37.91 84 LYS A CA 1
ATOM 672 C C . LYS A 1 84 ? -15.322 -2.087 -21.295 1.00 37.91 84 LYS A C 1
ATOM 674 O O . LYS A 1 84 ? -15.288 -3.300 -21.174 1.00 37.91 84 LYS A O 1
ATOM 679 N N . ASN A 1 85 ? -15.127 -1.243 -20.271 1.00 39.31 85 ASN A N 1
ATOM 680 C CA . ASN A 1 85 ? -15.628 -1.372 -18.880 1.00 39.31 85 ASN A CA 1
ATOM 681 C C . ASN A 1 85 ? -14.920 -0.332 -17.985 1.00 39.31 85 ASN A C 1
ATOM 683 O O . ASN A 1 85 ? -13.693 -0.295 -17.929 1.00 39.31 85 ASN A O 1
ATOM 687 N N . LYS A 1 86 ? -15.670 0.540 -17.289 1.00 38.06 86 LYS A N 1
ATOM 688 C CA . LYS A 1 86 ? -15.094 1.664 -16.510 1.00 38.06 86 LYS A CA 1
ATOM 689 C C . LYS A 1 86 ? -14.165 1.206 -15.368 1.00 38.06 86 LYS A C 1
ATOM 691 O O . LYS A 1 86 ? -13.090 1.779 -15.236 1.00 38.06 86 LYS A O 1
ATOM 696 N N . CYS A 1 87 ? -14.508 0.148 -14.621 1.00 41.22 87 CYS A N 1
ATOM 697 C CA . CYS A 1 87 ? -13.605 -0.443 -13.612 1.00 41.22 87 CYS A CA 1
ATOM 698 C C . CYS A 1 87 ? -12.339 -1.045 -14.236 1.00 41.22 87 CYS A C 1
ATOM 700 O O . CYS A 1 87 ? -11.244 -0.872 -13.710 1.00 41.22 87 CYS A O 1
ATOM 702 N N . PHE A 1 88 ? -12.471 -1.697 -15.395 1.00 42.50 88 PHE A N 1
ATOM 703 C CA . PHE A 1 88 ? -11.343 -2.330 -16.080 1.00 42.50 88 PHE A CA 1
ATOM 704 C C . PHE A 1 88 ? -10.323 -1.294 -16.577 1.00 42.50 88 PHE A C 1
ATOM 706 O O . PHE A 1 88 ? -9.124 -1.557 -16.560 1.00 42.50 88 PHE A O 1
ATOM 713 N N . LYS A 1 89 ? -10.774 -0.086 -16.948 1.00 40.56 89 LYS A N 1
ATOM 714 C CA . LYS A 1 89 ? -9.902 1.031 -17.353 1.00 40.56 89 LYS A CA 1
ATOM 715 C C . LYS A 1 89 ? -8.964 1.493 -16.231 1.00 40.56 89 LYS A C 1
ATOM 717 O O . LYS A 1 89 ? -7.793 1.724 -16.492 1.00 40.56 89 LYS A O 1
ATOM 722 N N . SER A 1 90 ? -9.460 1.580 -14.996 1.00 46.88 90 SER A N 1
ATOM 723 C CA . SER A 1 90 ? -8.649 2.004 -13.845 1.00 46.88 90 SER A CA 1
ATOM 724 C C . SER A 1 90 ? -7.590 0.961 -13.483 1.00 46.88 90 SER A C 1
ATOM 726 O O . SER A 1 90 ? -6.420 1.290 -13.305 1.00 46.88 90 SER A O 1
ATOM 728 N N . ILE A 1 91 ? -8.004 -0.309 -13.451 1.00 47.53 91 ILE A N 1
ATOM 729 C CA . ILE A 1 91 ? -7.146 -1.444 -13.096 1.00 47.53 91 ILE A CA 1
ATOM 730 C C . ILE A 1 91 ? -6.057 -1.643 -14.159 1.00 47.53 91 ILE A C 1
ATOM 732 O O . ILE A 1 91 ? -4.874 -1.712 -13.836 1.00 47.53 91 ILE A O 1
ATOM 736 N N . THR A 1 92 ? -6.432 -1.673 -15.443 1.00 48.62 92 THR A N 1
ATOM 737 C CA . THR A 1 92 ? -5.460 -1.869 -16.533 1.00 48.62 92 THR A CA 1
ATOM 738 C C . THR A 1 92 ? -4.443 -0.742 -16.616 1.00 48.62 92 THR A C 1
ATOM 740 O O . THR A 1 92 ? -3.278 -1.030 -16.858 1.00 48.62 92 THR A O 1
ATOM 743 N N . GLN A 1 93 ? -4.845 0.508 -16.370 1.00 49.19 93 GLN A N 1
ATOM 744 C CA . GLN A 1 93 ? -3.954 1.666 -16.424 1.00 49.19 93 GLN A CA 1
ATOM 745 C C . GLN A 1 93 ? -2.938 1.683 -15.270 1.00 49.19 93 GLN A C 1
ATOM 747 O O . GLN A 1 93 ? -1.778 2.025 -15.492 1.00 49.19 93 GLN A O 1
ATOM 752 N N . GLN A 1 94 ? -3.333 1.257 -14.066 1.00 49.34 94 GLN A N 1
ATOM 753 C CA . GLN A 1 94 ? -2.421 1.167 -12.922 1.00 49.34 94 GLN A CA 1
ATOM 754 C C . GLN A 1 94 ? -1.423 0.018 -13.065 1.00 49.34 94 GLN A C 1
ATOM 756 O O . GLN A 1 94 ? -0.225 0.226 -12.890 1.00 49.34 94 GLN A O 1
ATOM 761 N N . ILE A 1 95 ? -1.886 -1.171 -13.460 1.00 51.81 95 ILE A N 1
ATOM 762 C CA . ILE A 1 95 ? -0.994 -2.315 -13.697 1.00 51.81 95 ILE A CA 1
ATOM 763 C C . ILE A 1 95 ? -0.017 -1.982 -14.844 1.00 51.81 95 ILE A C 1
ATOM 765 O O . ILE A 1 95 ? 1.146 -2.373 -14.791 1.00 51.81 95 ILE A O 1
ATOM 769 N N . TYR A 1 96 ? -0.434 -1.177 -15.836 1.00 56.34 96 TYR A N 1
ATOM 770 C CA . TYR A 1 96 ? 0.442 -0.760 -16.939 1.00 56.34 96 TYR A CA 1
ATOM 771 C C . TYR A 1 96 ? 1.629 0.074 -16.449 1.00 56.34 96 TYR A C 1
ATOM 773 O O . TYR A 1 96 ? 2.730 -0.085 -16.963 1.00 56.34 96 TYR A O 1
ATOM 781 N N . SER A 1 97 ? 1.414 0.921 -15.434 1.00 54.16 97 SER A N 1
ATOM 782 C CA . SER A 1 97 ? 2.469 1.751 -14.832 1.00 54.16 97 SER A CA 1
ATOM 783 C C . SER A 1 97 ? 3.487 0.962 -14.001 1.00 54.16 97 SER A C 1
ATOM 785 O O . SER A 1 97 ? 4.530 1.495 -13.643 1.00 54.16 97 SER A O 1
ATOM 787 N N . GLN A 1 98 ? 3.202 -0.306 -13.693 1.00 62.59 98 GLN A N 1
ATOM 788 C CA . GLN A 1 98 ? 4.082 -1.163 -12.899 1.00 62.59 98 GLN A CA 1
ATOM 789 C C . GLN A 1 98 ? 4.893 -2.143 -13.751 1.00 62.59 98 GLN A C 1
ATOM 791 O O . GLN A 1 98 ? 5.791 -2.786 -13.212 1.00 62.59 98 GLN A O 1
ATOM 796 N N . VAL A 1 99 ? 4.587 -2.282 -15.048 1.00 66.44 99 VAL A N 1
ATOM 797 C CA . VAL A 1 99 ? 5.262 -3.221 -15.955 1.00 66.44 99 VAL A CA 1
ATOM 798 C C . VAL A 1 99 ? 6.136 -2.457 -16.941 1.00 66.44 99 VAL A C 1
ATOM 800 O O . VAL A 1 99 ? 5.642 -1.903 -17.925 1.00 66.44 99 VAL A O 1
ATOM 803 N N . TYR A 1 100 ? 7.443 -2.503 -16.705 1.00 74.00 100 TYR A N 1
ATOM 804 C CA . TYR A 1 100 ? 8.449 -1.923 -17.584 1.00 74.00 100 TYR A CA 1
ATOM 805 C C . TYR A 1 100 ? 8.980 -2.957 -18.569 1.00 74.00 100 TYR A C 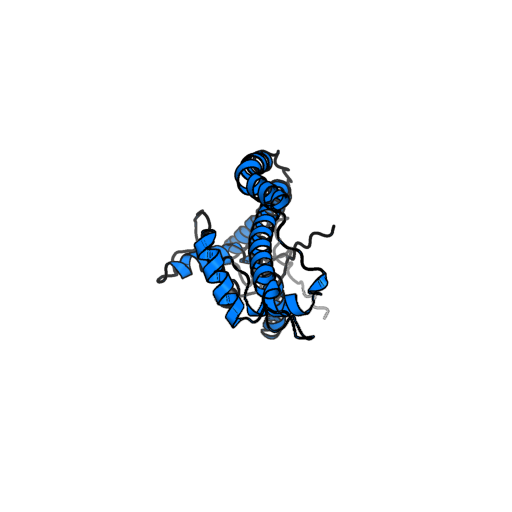1
ATOM 807 O O . TYR A 1 100 ? 9.235 -4.115 -18.219 1.00 74.00 100 TYR A O 1
ATOM 815 N N . ILE A 1 101 ? 9.174 -2.528 -19.810 1.00 75.00 101 ILE A N 1
ATOM 816 C CA . ILE A 1 101 ? 9.845 -3.317 -20.833 1.00 75.00 101 ILE A CA 1
ATOM 817 C C . ILE A 1 101 ? 11.273 -2.813 -20.942 1.00 75.00 101 ILE A C 1
ATOM 819 O O . ILE A 1 101 ? 11.513 -1.641 -21.199 1.00 75.00 101 ILE A O 1
ATOM 823 N N . GLY A 1 102 ? 12.230 -3.713 -20.756 1.00 69.88 102 GLY A N 1
ATOM 824 C CA . GLY A 1 102 ? 13.631 -3.349 -20.754 1.00 69.88 102 GLY A CA 1
ATOM 825 C C . GLY A 1 102 ? 14.501 -4.390 -21.428 1.00 69.88 102 GLY A C 1
ATOM 826 O O . GLY A 1 102 ? 14.170 -5.565 -21.590 1.00 69.88 102 GLY A O 1
ATOM 827 N N . SER A 1 103 ? 15.689 -3.945 -21.788 1.00 70.56 103 SER A N 1
ATOM 828 C CA . SER A 1 103 ? 16.809 -4.840 -22.005 1.00 70.56 103 SER A CA 1
ATOM 829 C C . SER A 1 103 ? 17.981 -4.206 -21.281 1.00 70.56 103 SER A C 1
ATOM 831 O O . SER A 1 103 ? 18.373 -3.093 -21.613 1.00 70.56 103 SER A O 1
ATOM 833 N N . PHE A 1 104 ? 18.493 -4.864 -20.247 1.00 73.62 104 PHE A N 1
ATOM 834 C CA . PHE A 1 104 ? 19.599 -4.326 -19.440 1.00 73.62 104 PHE A CA 1
ATOM 835 C C . PHE A 1 104 ? 20.971 -4.723 -19.989 1.00 73.62 104 PHE A C 1
ATOM 837 O O . PHE A 1 104 ? 21.990 -4.554 -19.326 1.00 73.62 104 PHE A O 1
ATOM 844 N N . TRP A 1 105 ? 21.003 -5.269 -21.204 1.00 74.50 105 TRP A N 1
ATOM 845 C CA . TRP A 1 105 ? 22.236 -5.620 -21.888 1.00 74.50 105 TRP A CA 1
ATOM 846 C C . TRP A 1 105 ? 22.861 -4.385 -22.531 1.00 74.50 105 TRP A C 1
ATOM 848 O O . TRP A 1 105 ? 22.158 -3.512 -23.041 1.00 74.50 105 TRP A O 1
ATOM 858 N N . GLN A 1 106 ? 24.194 -4.344 -22.536 1.00 72.38 106 GLN A N 1
ATOM 859 C CA . GLN A 1 106 ? 24.980 -3.272 -23.159 1.00 72.38 106 GLN A CA 1
ATOM 860 C C . GLN A 1 106 ? 24.790 -3.219 -24.680 1.00 72.38 106 GLN A C 1
ATOM 862 O O . GLN A 1 106 ? 25.011 -2.175 -25.291 1.00 72.38 106 GLN A O 1
ATOM 867 N N . TYR A 1 107 ? 24.353 -4.331 -25.276 1.00 78.50 107 TYR A N 1
ATOM 868 C CA . TYR A 1 107 ? 24.210 -4.478 -26.714 1.00 78.50 107 TYR A CA 1
ATOM 869 C C . TYR A 1 107 ? 22.750 -4.465 -27.161 1.00 78.50 107 TYR A C 1
ATOM 871 O O . TYR A 1 107 ? 21.881 -5.021 -26.489 1.00 78.50 107 TYR A O 1
ATOM 879 N N . TRP A 1 108 ? 22.486 -3.871 -28.324 1.00 79.06 108 TRP A N 1
ATOM 880 C CA . TRP A 1 108 ? 21.202 -4.012 -29.003 1.00 79.06 108 TRP A CA 1
ATOM 881 C C . TRP A 1 108 ? 21.141 -5.310 -29.799 1.00 79.06 108 TRP A C 1
ATOM 883 O O . TRP A 1 108 ? 21.924 -5.513 -30.730 1.00 79.06 108 TRP A O 1
ATOM 893 N N . ASN A 1 109 ? 20.135 -6.137 -29.524 1.00 77.88 109 ASN A N 1
ATOM 894 C CA . ASN A 1 109 ? 19.816 -7.250 -30.404 1.00 77.88 109 ASN A CA 1
ATOM 895 C C . ASN A 1 109 ? 19.233 -6.738 -31.749 1.00 77.88 109 ASN A C 1
ATOM 897 O O . ASN A 1 109 ? 18.371 -5.845 -31.761 1.00 77.88 109 ASN A O 1
ATOM 901 N N . PRO A 1 110 ? 19.679 -7.265 -32.907 1.00 74.25 110 PRO A N 1
ATOM 902 C CA . PRO A 1 110 ? 19.151 -6.876 -34.219 1.00 74.25 110 PRO A CA 1
ATOM 903 C C . PRO A 1 110 ? 17.711 -7.348 -34.479 1.00 74.25 110 PRO A C 1
ATOM 905 O O . PRO A 1 110 ? 17.059 -6.829 -35.379 1.00 74.25 110 PRO A O 1
ATOM 908 N N . LYS A 1 111 ? 17.185 -8.305 -33.701 1.00 73.31 111 LYS A N 1
ATOM 909 C CA . LYS A 1 111 ? 15.855 -8.899 -33.932 1.00 73.31 111 LYS A CA 1
ATOM 910 C C . LYS A 1 111 ? 14.695 -7.908 -33.818 1.00 73.31 111 LYS A C 1
ATOM 912 O O . LYS A 1 111 ? 13.675 -8.098 -34.481 1.00 73.31 111 LYS A O 1
ATOM 917 N N . ASN A 1 112 ? 14.822 -6.879 -32.982 1.00 69.88 112 ASN A N 1
ATOM 918 C CA . 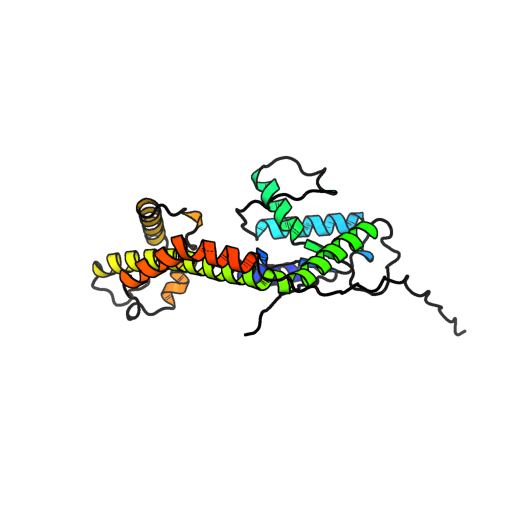ASN A 1 112 ? 13.733 -5.950 -32.696 1.00 69.88 112 ASN A CA 1
ATOM 919 C C . ASN A 1 112 ? 14.184 -4.491 -32.824 1.00 69.88 112 ASN A C 1
ATOM 921 O O . ASN A 1 112 ? 14.405 -3.796 -31.836 1.00 69.88 112 ASN A O 1
ATOM 925 N N . THR A 1 113 ? 14.334 -4.026 -34.066 1.00 76.81 113 THR A N 1
ATOM 926 C CA . THR A 1 113 ? 14.678 -2.626 -34.371 1.00 76.81 113 THR A CA 1
ATOM 927 C C . THR A 1 113 ? 13.476 -1.688 -34.235 1.00 76.81 113 THR A C 1
ATOM 929 O O . THR A 1 113 ? 13.639 -0.538 -33.838 1.00 76.81 113 THR A O 1
ATOM 932 N N . LEU A 1 114 ? 12.262 -2.186 -34.499 1.00 79.62 114 LEU A N 1
ATOM 933 C CA . LEU A 1 114 ? 11.036 -1.379 -34.534 1.00 79.62 114 LEU A CA 1
ATOM 934 C C . LEU A 1 114 ? 10.630 -0.826 -33.161 1.00 79.62 114 LEU A C 1
ATOM 936 O O . LEU A 1 114 ? 10.143 0.295 -33.081 1.00 79.62 114 LEU A O 1
ATOM 940 N N . LEU A 1 115 ? 10.829 -1.591 -32.083 1.00 79.62 115 LEU A N 1
ATOM 941 C CA . LEU A 1 115 ? 10.415 -1.188 -30.733 1.00 79.62 115 LEU A CA 1
ATOM 942 C C . LEU A 1 115 ? 11.552 -0.601 -29.888 1.00 79.62 115 LEU A C 1
ATOM 944 O O . LEU A 1 115 ? 11.355 -0.374 -28.698 1.00 79.62 115 LEU A O 1
ATOM 948 N N . ARG A 1 116 ? 12.732 -0.324 -30.464 1.00 81.12 116 ARG A N 1
ATOM 949 C CA . ARG A 1 116 ? 13.878 0.206 -29.696 1.00 81.12 116 ARG A CA 1
ATOM 950 C C . ARG A 1 116 ? 13.559 1.516 -28.983 1.00 81.12 116 ARG A C 1
ATOM 952 O O . ARG A 1 116 ? 13.955 1.663 -27.834 1.00 81.12 116 ARG A O 1
ATOM 959 N N . GLY A 1 117 ? 12.823 2.417 -29.640 1.00 81.25 117 GLY A N 1
ATOM 960 C CA . GLY A 1 117 ? 12.367 3.673 -29.035 1.00 81.25 117 GLY A CA 1
ATOM 961 C C . GLY A 1 117 ? 11.509 3.422 -27.795 1.00 81.25 117 GLY A C 1
ATOM 962 O O . GLY A 1 117 ? 11.867 3.861 -26.711 1.00 81.25 117 GLY A O 1
ATOM 963 N N . ALA A 1 118 ? 10.465 2.599 -27.925 1.00 80.50 118 ALA A N 1
ATOM 964 C CA . ALA A 1 118 ? 9.574 2.260 -26.813 1.00 80.50 118 ALA A CA 1
ATOM 965 C C . ALA A 1 118 ? 10.292 1.532 -25.657 1.00 80.50 118 ALA A C 1
ATOM 967 O O . ALA A 1 118 ? 10.006 1.789 -24.494 1.00 80.50 118 ALA A O 1
ATOM 968 N N . ILE A 1 119 ? 11.245 0.639 -25.961 1.00 79.75 119 ILE A N 1
ATOM 969 C CA . ILE A 1 119 ? 12.060 -0.047 -24.941 1.00 79.75 119 ILE A CA 1
ATOM 970 C C . ILE A 1 119 ? 12.963 0.952 -24.203 1.00 79.75 119 ILE A C 1
ATOM 972 O O . ILE A 1 119 ? 13.163 0.820 -22.998 1.00 79.75 119 ILE A O 1
ATOM 976 N N . GLN A 1 120 ? 13.533 1.931 -24.912 1.00 81.81 120 GLN A N 1
ATOM 977 C CA . GLN A 1 120 ? 14.373 2.956 -24.296 1.00 81.81 120 GLN A CA 1
ATOM 978 C C . GLN A 1 120 ? 13.542 3.914 -23.434 1.00 81.81 120 GLN A C 1
ATOM 980 O O . GLN A 1 120 ? 13.956 4.217 -22.324 1.00 81.81 120 GLN A O 1
ATOM 985 N N . GLU A 1 121 ? 12.359 4.323 -23.896 1.00 82.62 121 GLU A N 1
ATOM 986 C CA . GLU A 1 121 ? 11.430 5.161 -23.128 1.00 82.62 121 GLU A CA 1
ATOM 987 C C . GLU A 1 121 ? 10.982 4.481 -21.823 1.00 82.62 121 GLU A C 1
ATOM 989 O O . GLU A 1 121 ? 11.055 5.097 -20.758 1.00 82.62 121 GLU A O 1
ATOM 994 N N . ASP A 1 122 ? 10.582 3.202 -21.875 1.00 81.94 122 ASP A N 1
ATOM 995 C CA . ASP A 1 122 ? 10.205 2.427 -20.681 1.00 81.94 122 ASP A CA 1
ATOM 996 C C . ASP A 1 122 ? 11.403 2.254 -19.718 1.00 81.94 122 ASP A C 1
ATOM 998 O O . ASP A 1 122 ? 11.239 2.319 -18.496 1.00 81.94 122 ASP A O 1
ATOM 1002 N N . LEU A 1 123 ? 12.620 2.066 -20.245 1.00 81.50 123 LEU A N 1
ATOM 1003 C CA . LEU A 1 123 ? 13.847 1.987 -19.444 1.00 81.50 123 LEU A CA 1
ATOM 1004 C C . LEU A 1 123 ? 14.195 3.330 -18.785 1.00 81.50 123 LEU A C 1
ATOM 1006 O O . LEU A 1 123 ? 14.528 3.358 -17.600 1.00 81.50 123 LEU A O 1
ATOM 1010 N N . ASP A 1 124 ? 14.108 4.434 -19.524 1.00 83.00 124 ASP A N 1
ATOM 1011 C CA . ASP A 1 124 ? 14.384 5.780 -19.019 1.00 83.00 124 ASP A CA 1
ATOM 1012 C C . ASP A 1 124 ? 13.364 6.174 -17.940 1.00 83.00 124 ASP A C 1
ATOM 1014 O O . ASP A 1 124 ? 13.737 6.750 -16.915 1.00 83.00 124 ASP A O 1
ATOM 1018 N N . ALA A 1 125 ? 12.092 5.797 -18.113 1.00 83.75 125 ALA A N 1
ATOM 1019 C CA . ALA A 1 125 ? 11.051 5.972 -17.105 1.00 83.75 125 ALA A CA 1
ATOM 1020 C C . ALA A 1 125 ? 11.357 5.190 -15.816 1.00 83.75 125 ALA A C 1
ATOM 1022 O O . ALA A 1 125 ? 11.272 5.755 -14.722 1.00 83.75 125 ALA A O 1
ATOM 1023 N N . LEU A 1 126 ? 11.776 3.924 -15.935 1.00 83.44 126 LEU A N 1
ATOM 1024 C CA . LEU A 1 126 ? 12.192 3.109 -14.790 1.00 83.44 126 LEU A CA 1
ATOM 1025 C C . LEU A 1 126 ? 13.399 3.722 -14.067 1.00 83.44 126 LEU A C 1
ATOM 1027 O O . LEU A 1 126 ? 13.413 3.797 -12.839 1.00 83.44 126 LEU A O 1
ATOM 1031 N N . ILE A 1 127 ? 14.419 4.157 -14.809 1.00 84.69 127 ILE A N 1
ATOM 1032 C CA . ILE A 1 127 ? 15.620 4.765 -14.224 1.00 84.69 127 ILE A CA 1
ATOM 1033 C C . ILE A 1 127 ? 15.248 6.048 -13.493 1.00 84.69 127 ILE A C 1
ATOM 1035 O O . ILE A 1 127 ? 15.638 6.217 -12.341 1.00 84.69 127 ILE A O 1
ATOM 1039 N N . LYS A 1 128 ? 14.447 6.916 -14.115 1.00 85.88 128 LYS A N 1
ATOM 1040 C CA . LYS A 1 128 ? 13.946 8.131 -13.474 1.00 85.88 128 LYS A CA 1
ATOM 1041 C C . LYS A 1 128 ? 13.226 7.815 -12.164 1.00 85.88 128 LYS A C 1
ATOM 1043 O O . LYS A 1 128 ? 13.503 8.451 -11.155 1.00 85.88 128 LYS A O 1
ATOM 1048 N N . GLU A 1 129 ? 12.366 6.799 -12.151 1.00 84.31 129 GLU A N 1
ATOM 1049 C CA . GLU A 1 129 ? 11.677 6.377 -10.933 1.00 84.31 129 GLU A CA 1
ATOM 1050 C C . GLU A 1 129 ? 12.642 5.894 -9.834 1.00 84.31 129 GLU A C 1
ATOM 1052 O O . GLU A 1 129 ? 12.453 6.219 -8.660 1.00 84.31 129 GLU A O 1
ATOM 1057 N N . ILE A 1 130 ? 13.679 5.133 -10.197 1.00 85.50 130 ILE A N 1
ATOM 1058 C CA . ILE A 1 130 ? 14.710 4.677 -9.254 1.00 85.50 130 ILE A CA 1
ATOM 1059 C C . ILE A 1 130 ? 15.494 5.871 -8.693 1.00 85.50 130 ILE A C 1
ATOM 1061 O O . ILE A 1 130 ? 15.764 5.913 -7.492 1.00 85.50 130 ILE A O 1
ATOM 1065 N N . LEU A 1 131 ? 15.835 6.851 -9.533 1.00 88.12 131 LEU A N 1
ATOM 1066 C CA . LEU A 1 131 ? 16.555 8.061 -9.124 1.00 88.12 131 LEU A CA 1
ATOM 1067 C C . LEU A 1 131 ? 15.699 8.983 -8.250 1.00 88.12 131 LEU A C 1
ATOM 1069 O O . LEU A 1 131 ? 16.216 9.593 -7.319 1.00 88.12 131 LEU A O 1
ATOM 1073 N N . ASP A 1 132 ? 14.389 9.023 -8.491 1.00 86.62 132 ASP A N 1
ATOM 1074 C CA . ASP A 1 132 ? 13.413 9.745 -7.671 1.00 86.62 132 ASP A CA 1
ATOM 1075 C C . ASP A 1 132 ? 13.039 8.984 -6.378 1.00 86.62 132 ASP A C 1
ATOM 1077 O O . ASP A 1 132 ? 12.246 9.462 -5.561 1.00 86.62 132 ASP A O 1
ATOM 1081 N N . LEU A 1 133 ? 13.563 7.776 -6.149 1.00 85.88 133 LEU A N 1
ATOM 1082 C CA . LEU A 1 133 ? 13.197 6.974 -4.982 1.00 85.88 133 LEU A CA 1
ATOM 1083 C C . LEU A 1 133 ? 13.650 7.592 -3.645 1.00 85.88 133 LEU A C 1
ATOM 1085 O O . LEU A 1 133 ? 12.825 7.632 -2.726 1.00 85.88 133 LEU A O 1
ATOM 1089 N N . PRO A 1 134 ? 14.895 8.093 -3.501 1.00 86.19 134 PRO A N 1
ATOM 1090 C CA . PRO A 1 134 ? 15.357 8.712 -2.261 1.00 86.19 134 PRO A CA 1
ATOM 1091 C C . PRO A 1 134 ? 14.588 9.992 -1.928 1.00 86.19 134 PRO A C 1
ATOM 1093 O O . PRO A 1 134 ? 14.243 10.207 -0.771 1.00 86.19 134 PRO A O 1
ATOM 1096 N N . SER A 1 135 ? 14.252 10.805 -2.936 1.00 85.25 135 SER A N 1
ATOM 1097 C CA . SER A 1 135 ? 13.486 12.042 -2.741 1.00 85.25 135 SER A CA 1
ATOM 1098 C C . SER A 1 135 ? 12.044 11.766 -2.301 1.00 85.25 135 SER A C 1
ATOM 1100 O O . SER A 1 135 ? 11.494 12.495 -1.485 1.00 85.25 135 SER A O 1
ATOM 1102 N N . ASN A 1 136 ? 11.445 10.667 -2.766 1.00 83.88 136 ASN A N 1
ATOM 1103 C CA . ASN A 1 136 ? 10.085 10.276 -2.390 1.00 83.88 136 ASN A CA 1
ATOM 1104 C C . ASN A 1 136 ? 10.009 9.386 -1.137 1.00 83.88 136 ASN A C 1
ATOM 1106 O O . ASN A 1 136 ? 8.913 8.987 -0.730 1.00 83.88 136 ASN A O 1
ATOM 1110 N N . TYR A 1 137 ? 11.144 9.032 -0.527 1.00 85.56 137 TYR A N 1
ATOM 1111 C CA . TYR A 1 137 ? 11.193 8.080 0.583 1.00 85.56 137 TYR A CA 1
ATOM 1112 C C . TYR A 1 137 ? 10.385 8.548 1.797 1.00 85.56 137 TYR A C 1
ATOM 1114 O O . TYR A 1 137 ? 9.615 7.772 2.366 1.00 85.56 137 TYR A O 1
ATOM 1122 N N . HIS A 1 138 ? 10.525 9.818 2.172 1.00 85.12 138 HIS A N 1
ATOM 1123 C CA . HIS A 1 138 ? 9.901 10.381 3.367 1.00 85.12 138 HIS A CA 1
ATOM 1124 C C . HIS A 1 138 ? 8.375 10.389 3.254 1.00 85.12 138 HIS A C 1
ATOM 1126 O O . HIS A 1 138 ? 7.687 9.842 4.119 1.00 85.12 138 HIS A O 1
ATOM 1132 N N . ALA A 1 139 ? 7.845 10.871 2.127 1.00 84.75 139 ALA A N 1
ATOM 1133 C CA . ALA A 1 139 ? 6.416 10.821 1.833 1.00 84.75 139 ALA A CA 1
ATOM 1134 C C . ALA A 1 139 ? 5.877 9.377 1.799 1.00 84.75 139 ALA A C 1
ATOM 1136 O O . ALA A 1 139 ? 4.839 9.082 2.397 1.00 84.75 139 ALA A O 1
ATOM 1137 N N . LYS A 1 140 ? 6.600 8.440 1.164 1.00 84.44 140 LYS A N 1
ATOM 1138 C CA . LYS A 1 140 ? 6.216 7.014 1.135 1.00 84.44 140 LYS A CA 1
ATOM 1139 C C . LYS A 1 140 ? 6.183 6.399 2.536 1.00 84.44 140 LYS A C 1
ATOM 1141 O O . LYS A 1 140 ? 5.235 5.695 2.874 1.00 84.44 140 LYS A O 1
ATOM 1146 N N . ARG A 1 141 ? 7.176 6.701 3.373 1.00 87.31 141 ARG A N 1
ATOM 1147 C CA . ARG A 1 141 ? 7.257 6.208 4.753 1.00 87.31 141 ARG A CA 1
ATOM 1148 C C . ARG A 1 141 ? 6.106 6.727 5.611 1.00 87.31 141 ARG A C 1
ATOM 1150 O O . ARG A 1 141 ? 5.528 5.953 6.370 1.00 87.31 141 ARG A O 1
ATOM 1157 N N . VAL A 1 142 ? 5.759 8.008 5.490 1.00 89.94 142 VAL A N 1
ATOM 1158 C CA . VAL A 1 142 ? 4.603 8.587 6.192 1.00 89.94 142 VAL A CA 1
ATOM 1159 C C . VAL A 1 142 ? 3.312 7.886 5.757 1.00 89.94 142 VAL A C 1
ATOM 1161 O O . VAL A 1 142 ? 2.534 7.460 6.608 1.00 89.94 142 VAL A O 1
ATOM 1164 N N . ASN A 1 143 ? 3.125 7.654 4.455 1.00 87.62 143 ASN A N 1
ATOM 1165 C CA . ASN A 1 143 ? 1.967 6.916 3.940 1.00 87.62 143 ASN A CA 1
ATOM 1166 C C . ASN A 1 143 ? 1.872 5.485 4.491 1.00 87.62 143 ASN A C 1
ATOM 1168 O O . ASN A 1 143 ? 0.780 5.040 4.843 1.00 87.62 143 ASN A O 1
ATOM 1172 N N . ASP A 1 144 ? 2.993 4.775 4.623 1.00 87.31 144 ASP A N 1
ATOM 1173 C CA . ASP A 1 144 ? 3.017 3.441 5.235 1.00 87.31 144 ASP A CA 1
ATOM 1174 C C . ASP A 1 144 ? 2.563 3.466 6.701 1.00 87.31 144 ASP A C 1
ATOM 1176 O O . ASP A 1 144 ? 1.804 2.597 7.139 1.00 87.31 144 ASP A O 1
ATOM 1180 N N . VAL A 1 145 ? 2.995 4.479 7.461 1.00 91.62 145 VAL A N 1
ATOM 1181 C CA . VAL A 1 145 ? 2.566 4.676 8.853 1.00 91.62 145 VAL A CA 1
ATOM 1182 C C . VAL A 1 145 ? 1.065 4.955 8.914 1.00 91.62 145 VAL A C 1
ATOM 1184 O O . VAL A 1 145 ? 0.374 4.344 9.727 1.00 91.62 145 VAL A O 1
ATOM 1187 N N . ILE A 1 146 ? 0.539 5.797 8.022 1.00 90.75 146 ILE A N 1
ATOM 1188 C CA . ILE A 1 146 ? -0.895 6.115 7.945 1.00 90.75 146 ILE A CA 1
ATOM 1189 C C . ILE A 1 146 ? -1.717 4.864 7.626 1.00 90.75 146 ILE A C 1
ATOM 1191 O O . ILE A 1 146 ? -2.686 4.569 8.327 1.00 90.75 146 ILE A O 1
ATOM 1195 N N . LYS A 1 147 ? -1.321 4.095 6.601 1.00 87.31 147 LYS A N 1
ATOM 1196 C CA . LYS A 1 147 ? -1.976 2.825 6.240 1.00 87.31 147 LYS A CA 1
ATOM 1197 C C . LYS A 1 147 ? -2.003 1.876 7.441 1.00 87.31 147 LYS A C 1
ATOM 1199 O O . LYS A 1 147 ? -3.047 1.320 7.777 1.00 87.31 147 LYS A O 1
ATOM 1204 N N . ARG A 1 148 ? -0.875 1.743 8.146 1.00 91.00 148 ARG A N 1
ATOM 1205 C CA . ARG A 1 148 ? -0.772 0.898 9.341 1.00 91.00 148 ARG A CA 1
ATOM 1206 C C . ARG A 1 148 ? -1.651 1.390 10.491 1.00 91.00 148 ARG A C 1
ATOM 1208 O O . ARG A 1 148 ? -2.295 0.567 11.131 1.00 91.00 148 ARG A O 1
ATOM 1215 N N . ALA A 1 149 ? -1.693 2.694 10.748 1.00 93.38 149 ALA A N 1
ATOM 1216 C CA . ALA A 1 149 ? -2.520 3.289 11.795 1.00 93.38 149 ALA A CA 1
ATOM 1217 C C . ALA A 1 149 ? -4.021 3.079 11.526 1.00 93.38 149 ALA A C 1
ATOM 1219 O O . ALA A 1 149 ? -4.763 2.712 12.436 1.00 93.38 149 ALA A O 1
ATOM 1220 N N . ARG A 1 150 ? -4.465 3.207 10.267 1.00 90.62 150 ARG A N 1
ATOM 1221 C CA . ARG A 1 150 ? -5.849 2.893 9.866 1.00 90.62 150 ARG A CA 1
ATOM 1222 C C . ARG A 1 150 ? -6.184 1.415 10.066 1.00 90.62 150 ARG A C 1
ATOM 1224 O O . ARG A 1 150 ? -7.206 1.107 10.675 1.00 90.62 150 ARG A O 1
ATOM 1231 N N . ASN A 1 151 ? -5.303 0.512 9.630 1.00 90.69 151 ASN A N 1
ATOM 1232 C CA . ASN A 1 151 ? -5.489 -0.930 9.826 1.00 90.69 151 ASN A CA 1
ATOM 1233 C C . ASN A 1 151 ? -5.523 -1.299 11.314 1.00 90.69 151 ASN A C 1
ATOM 1235 O O . ASN A 1 151 ? -6.338 -2.119 11.729 1.00 90.69 151 ASN A O 1
ATOM 1239 N N . LEU A 1 152 ? -4.670 -0.664 12.127 1.00 92.75 152 LEU A N 1
ATOM 1240 C CA . LEU A 1 152 ? -4.670 -0.828 13.577 1.00 92.75 152 LEU A CA 1
ATOM 1241 C C . LEU A 1 152 ? -6.008 -0.391 14.178 1.00 92.75 152 LEU A C 1
ATOM 1243 O O . LEU A 1 152 ? -6.573 -1.146 14.958 1.00 92.75 152 LEU A O 1
ATOM 1247 N N . ARG A 1 153 ? -6.537 0.771 13.780 1.00 92.12 153 ARG A N 1
ATOM 1248 C CA . ARG A 1 153 ? -7.832 1.282 14.254 1.00 92.12 153 ARG A CA 1
ATOM 1249 C C . ARG A 1 153 ? -8.991 0.328 13.947 1.00 92.12 153 ARG A C 1
ATOM 1251 O O . ARG A 1 153 ? -9.851 0.094 14.786 1.00 92.12 153 ARG A O 1
ATOM 1258 N N . ILE A 1 154 ? -9.018 -0.248 12.747 1.00 92.31 154 ILE A N 1
ATOM 1259 C CA . ILE A 1 154 ? -10.041 -1.241 12.383 1.00 92.31 154 ILE A CA 1
ATOM 1260 C C . ILE A 1 154 ? -9.871 -2.501 13.241 1.00 92.31 154 ILE A C 1
ATOM 1262 O O . ILE A 1 154 ? -10.834 -2.995 13.826 1.00 92.31 154 ILE A O 1
ATOM 1266 N N . HIS A 1 155 ? -8.637 -2.992 13.366 1.00 92.12 155 HIS A N 1
ATOM 1267 C CA . HIS A 1 155 ? -8.327 -4.176 14.160 1.00 92.12 155 HIS A CA 1
ATOM 1268 C C . HIS A 1 155 ? -8.693 -4.006 15.642 1.00 92.12 155 HIS A C 1
ATOM 1270 O O . HIS A 1 155 ? -9.228 -4.933 16.249 1.00 92.12 155 HIS A O 1
ATOM 1276 N N . THR A 1 156 ? -8.443 -2.837 16.239 1.00 92.44 156 THR A N 1
ATOM 1277 C CA . THR A 1 156 ? -8.807 -2.569 17.637 1.00 92.44 156 THR A CA 1
ATOM 1278 C C . THR A 1 156 ? -10.317 -2.593 17.848 1.00 92.44 156 THR A C 1
ATOM 1280 O O . THR A 1 156 ? -10.765 -3.153 18.845 1.00 92.44 156 THR A O 1
ATOM 1283 N N . TYR A 1 157 ? -11.112 -2.068 16.910 1.00 92.12 157 TYR A N 1
ATOM 1284 C CA . TYR A 1 157 ? -12.576 -2.137 16.990 1.00 92.12 157 TYR A CA 1
ATOM 1285 C C . TYR A 1 157 ? -13.110 -3.560 16.869 1.00 92.12 157 TYR A C 1
ATOM 1287 O O . TYR A 1 157 ? -14.004 -3.935 17.625 1.00 92.12 157 TYR A O 1
ATOM 1295 N N . ILE A 1 158 ? -12.538 -4.363 15.970 1.00 91.31 158 ILE A N 1
ATOM 1296 C CA . ILE A 1 158 ? -12.892 -5.781 15.848 1.00 91.31 158 ILE A CA 1
ATOM 1297 C C . ILE A 1 158 ? -12.608 -6.503 17.167 1.00 91.31 158 ILE A C 1
ATOM 1299 O O . ILE A 1 158 ? -13.481 -7.188 17.693 1.00 91.31 158 ILE A O 1
ATOM 1303 N N . MET A 1 159 ? -11.408 -6.325 17.725 1.00 89.81 159 MET A N 1
ATOM 1304 C CA . MET A 1 159 ? -11.019 -6.992 18.968 1.00 89.81 159 MET A CA 1
ATOM 1305 C C . MET A 1 159 ? -11.841 -6.524 20.171 1.00 89.81 159 MET A C 1
ATOM 1307 O O . MET A 1 159 ? -12.191 -7.351 21.007 1.00 89.81 159 MET A O 1
ATOM 1311 N N . ASP A 1 160 ? -12.195 -5.239 20.265 1.00 90.81 160 ASP A N 1
ATOM 1312 C CA . ASP A 1 160 ? -13.065 -4.745 21.340 1.00 90.81 160 ASP A CA 1
ATOM 1313 C C . ASP A 1 160 ? -14.453 -5.394 21.285 1.00 90.81 160 ASP A C 1
ATOM 1315 O O . ASP A 1 160 ? -14.979 -5.794 22.322 1.00 90.81 160 ASP A O 1
ATOM 1319 N N . GLU A 1 161 ? -15.022 -5.562 20.089 1.00 88.19 161 GLU A N 1
ATOM 1320 C CA . GLU A 1 161 ? -16.329 -6.203 19.927 1.00 88.19 161 GLU A CA 1
ATOM 1321 C C . GLU A 1 161 ? -16.273 -7.711 20.210 1.00 88.19 161 GLU A C 1
ATOM 1323 O O . GLU A 1 161 ? -17.091 -8.226 20.972 1.00 88.19 161 GLU A O 1
ATOM 1328 N N . VAL A 1 162 ? -15.244 -8.407 19.714 1.00 86.38 162 VAL A N 1
ATOM 1329 C CA . VAL A 1 162 ? -15.008 -9.831 20.022 1.00 86.38 162 VAL A CA 1
ATOM 1330 C C . VAL A 1 162 ? -14.833 -10.048 21.530 1.00 86.38 162 VAL A C 1
ATOM 1332 O O . VAL A 1 162 ? -15.375 -11.001 22.092 1.00 86.38 162 VAL A O 1
ATOM 1335 N N . MET A 1 163 ? -14.114 -9.154 22.216 1.00 84.69 163 MET A N 1
ATOM 1336 C CA . MET A 1 163 ? -13.927 -9.232 23.667 1.00 84.69 163 MET A CA 1
ATOM 1337 C C . MET A 1 163 ? -15.212 -8.925 24.440 1.00 84.69 163 MET A C 1
ATOM 1339 O O . MET A 1 163 ? -15.453 -9.557 25.470 1.00 84.69 163 MET A O 1
ATOM 1343 N N . LYS A 1 164 ? -16.064 -8.006 23.960 1.00 83.25 164 LYS A N 1
ATOM 1344 C CA . LYS A 1 164 ? -17.398 -7.786 24.544 1.00 83.25 164 LYS A CA 1
ATOM 1345 C C . LYS A 1 164 ? -18.260 -9.033 24.429 1.00 83.25 164 LYS A C 1
ATOM 1347 O O . LYS A 1 164 ? -18.823 -9.445 25.435 1.00 83.25 164 LYS A O 1
ATOM 1352 N N . GLU A 1 165 ? -18.325 -9.659 23.255 1.00 74.50 165 GLU A N 1
ATOM 1353 C CA . GLU A 1 165 ? -19.095 -10.891 23.058 1.00 74.50 165 GLU A CA 1
ATOM 1354 C C . GLU A 1 165 ? -18.542 -12.049 23.905 1.00 74.50 165 GLU A C 1
ATOM 1356 O O . GLU A 1 165 ? -19.305 -12.764 24.554 1.00 74.50 165 GLU A O 1
ATOM 1361 N N . SER A 1 166 ? -17.214 -12.202 23.986 1.00 65.75 166 SER A N 1
ATOM 1362 C CA . SER A 1 166 ? -16.565 -13.258 24.775 1.00 65.75 166 SER A CA 1
ATOM 1363 C C . SER A 1 166 ? -16.819 -13.152 26.285 1.00 65.75 166 SER A C 1
ATOM 1365 O O . SER A 1 166 ? -16.754 -14.175 26.970 1.00 65.75 166 SER A O 1
ATOM 1367 N N . LEU A 1 167 ? -17.115 -11.964 26.826 1.00 55.62 167 LEU A N 1
ATOM 1368 C CA . LEU A 1 167 ? -17.481 -11.794 28.241 1.00 55.62 167 LEU A CA 1
ATOM 1369 C C . LEU A 1 167 ? -18.836 -12.441 28.581 1.00 55.62 167 LEU A C 1
ATOM 1371 O O . LEU A 1 167 ? -19.057 -12.804 29.737 1.00 55.62 167 LEU A O 1
ATOM 1375 N N . PHE A 1 168 ? -19.709 -12.641 27.588 1.00 51.72 168 PHE A N 1
ATOM 1376 C CA . PHE A 1 168 ? -21.006 -13.305 27.756 1.00 51.72 168 PHE A CA 1
ATOM 1377 C C . PHE A 1 168 ? -20.928 -14.837 27.631 1.00 51.72 168 PHE A C 1
ATOM 1379 O O . PHE A 1 168 ? -21.818 -15.533 28.116 1.00 51.72 168 PHE A O 1
ATOM 1386 N N . PHE A 1 169 ? -19.849 -15.388 27.062 1.00 51.91 169 PHE A N 1
ATOM 1387 C CA . PHE A 1 169 ? -19.639 -16.833 26.893 1.00 51.91 169 PHE A CA 1
ATOM 1388 C C . PHE A 1 169 ? -18.626 -17.382 27.910 1.00 51.91 169 PHE A C 1
ATOM 1390 O O . PHE A 1 169 ? -17.531 -17.831 27.566 1.00 51.91 169 PHE A O 1
ATOM 1397 N N . LYS A 1 170 ? -18.991 -17.380 29.197 1.00 49.88 170 LYS A N 1
ATOM 1398 C CA . LYS A 1 170 ? -18.305 -18.215 30.194 1.00 49.88 170 LYS A CA 1
ATOM 1399 C C . LYS A 1 170 ? -18.704 -19.677 29.975 1.00 49.88 170 LYS A C 1
ATOM 1401 O O . LYS A 1 170 ? -19.890 -19.983 29.949 1.00 49.88 170 LYS A O 1
ATOM 1406 N N . ASN A 1 171 ? -17.694 -20.549 29.908 1.00 46.34 171 ASN A N 1
ATOM 1407 C CA . ASN A 1 171 ? -17.742 -22.022 29.893 1.00 46.34 171 ASN A CA 1
ATOM 1408 C C . ASN A 1 171 ? -17.593 -22.672 28.508 1.00 46.34 171 ASN A C 1
ATOM 1410 O O . ASN A 1 171 ? -18.547 -23.218 27.975 1.00 46.34 171 ASN A O 1
ATOM 1414 N N . ASN A 1 172 ? -16.372 -22.702 27.958 1.00 48.47 172 ASN A N 1
ATOM 1415 C CA . ASN A 1 172 ? -15.819 -23.931 27.365 1.00 48.47 172 ASN A CA 1
ATOM 1416 C C . ASN A 1 172 ? -14.309 -23.797 27.107 1.00 48.47 172 ASN A C 1
ATOM 1418 O O . ASN A 1 172 ? -13.845 -22.825 26.520 1.00 48.47 172 ASN A O 1
ATOM 1422 N N . LYS A 1 173 ? -13.533 -24.802 27.539 1.00 50.84 173 LYS A N 1
ATOM 1423 C CA . LYS A 1 173 ? -12.052 -24.846 27.551 1.00 50.84 173 LYS A CA 1
ATOM 1424 C C . LYS A 1 173 ? -11.371 -24.856 26.156 1.00 50.84 173 LYS A C 1
ATOM 1426 O O . LYS A 1 173 ? -10.169 -25.081 26.082 1.00 50.84 173 LYS A O 1
ATOM 1431 N N . LYS A 1 174 ? -12.100 -24.593 25.061 1.00 52.59 174 LYS A N 1
ATOM 1432 C CA . LYS A 1 174 ? -11.590 -24.471 23.673 1.00 52.59 174 LYS A CA 1
ATOM 1433 C C . LYS A 1 174 ? -12.071 -23.156 23.023 1.00 52.59 174 LYS A C 1
ATOM 1435 O O . LYS A 1 174 ? -12.795 -23.161 22.035 1.00 52.59 174 LYS A O 1
ATOM 1440 N N . SER A 1 175 ? -11.753 -22.020 23.644 1.00 50.72 175 SER A N 1
ATOM 1441 C CA . SER A 1 175 ? -12.505 -20.758 23.520 1.00 50.72 175 SER A CA 1
ATOM 1442 C C . SER A 1 175 ? -12.188 -19.844 22.317 1.00 50.72 175 SER A C 1
ATOM 1444 O O . SER A 1 175 ? -12.784 -18.775 22.227 1.00 50.72 175 SER A O 1
ATOM 1446 N N . THR A 1 176 ? -11.306 -20.211 21.377 1.00 52.94 176 THR A N 1
ATOM 1447 C CA . THR A 1 176 ? -11.006 -19.383 20.179 1.00 52.94 176 THR A CA 1
ATOM 1448 C C . THR A 1 176 ? -11.956 -19.632 19.007 1.00 52.94 176 THR A C 1
ATOM 1450 O O . THR A 1 176 ? -12.327 -18.686 18.308 1.00 52.94 176 THR A O 1
ATOM 1453 N N . ASP A 1 177 ? -12.396 -20.881 18.814 1.00 55.41 177 ASP A N 1
ATOM 1454 C CA . ASP A 1 177 ? -13.198 -21.291 17.650 1.00 55.41 177 ASP A CA 1
ATOM 1455 C C . ASP A 1 177 ? -14.599 -20.659 17.627 1.00 55.41 177 ASP A C 1
ATOM 1457 O O . ASP A 1 177 ? -15.180 -20.445 16.566 1.00 55.41 177 ASP A O 1
ATOM 1461 N N . THR A 1 178 ? -15.157 -20.334 18.797 1.00 62.31 178 THR A N 1
ATOM 1462 C CA . THR A 1 178 ? -16.565 -19.912 18.910 1.00 62.31 178 THR A CA 1
ATOM 1463 C C . THR A 1 178 ? -16.774 -18.406 18.738 1.00 62.31 178 THR A C 1
ATOM 1465 O O . THR A 1 178 ? -17.838 -18.007 18.257 1.00 62.31 178 THR A O 1
ATOM 1468 N N . ALA A 1 179 ? -15.799 -17.578 19.131 1.00 64.31 179 ALA A N 1
ATOM 1469 C CA . ALA A 1 179 ? -15.918 -16.114 19.133 1.00 64.31 179 ALA A CA 1
ATOM 1470 C C . ALA A 1 179 ? -15.444 -15.472 17.819 1.00 64.31 179 ALA A C 1
ATOM 1472 O O . ALA A 1 179 ? -16.018 -14.490 17.371 1.00 64.31 179 ALA A O 1
ATOM 1473 N N . THR A 1 180 ? -14.434 -16.054 17.164 1.00 73.44 180 THR A N 1
ATOM 1474 C CA . THR A 1 180 ? -13.865 -15.517 15.912 1.00 73.44 180 THR A CA 1
ATOM 1475 C C . THR A 1 180 ? -14.334 -16.267 14.664 1.00 73.44 180 THR A C 1
ATOM 1477 O O . THR A 1 180 ? -13.772 -16.070 13.592 1.00 73.44 180 THR A O 1
ATOM 1480 N N . SER A 1 181 ? -15.348 -17.135 14.788 1.00 81.62 181 SER A N 1
ATOM 1481 C CA . SER A 1 181 ? -15.878 -17.911 13.660 1.00 81.62 181 SER A CA 1
ATOM 1482 C C . SER A 1 181 ? -16.270 -16.987 12.494 1.00 81.62 181 SER A C 1
ATOM 1484 O O . SER A 1 181 ? -16.957 -15.987 12.741 1.00 81.62 181 SER A O 1
ATOM 1486 N N . PRO A 1 182 ? -15.912 -17.317 11.235 1.00 83.25 182 PRO A N 1
ATOM 1487 C CA . PRO A 1 182 ? -16.116 -16.434 10.086 1.00 83.25 182 PRO A CA 1
ATOM 1488 C C . PRO A 1 182 ? -17.555 -15.923 9.937 1.00 83.25 182 PRO A C 1
ATOM 1490 O O . PRO A 1 182 ? -17.763 -14.746 9.660 1.00 83.25 182 PRO A O 1
ATOM 1493 N N . ALA A 1 183 ? -18.559 -16.771 10.190 1.00 84.31 183 ALA A N 1
ATOM 1494 C CA . ALA A 1 183 ? -19.968 -16.389 10.064 1.00 84.31 183 ALA A CA 1
ATOM 1495 C C . ALA A 1 183 ? -20.386 -15.304 11.074 1.00 84.31 183 ALA A C 1
ATOM 1497 O O . ALA A 1 183 ? -21.101 -14.366 10.724 1.00 84.31 183 ALA A O 1
ATOM 1498 N N . LYS A 1 184 ? -19.913 -15.402 12.324 1.00 84.50 184 LYS A N 1
ATOM 1499 C CA . LYS A 1 184 ? -20.189 -14.391 13.357 1.00 84.50 184 LYS A CA 1
ATOM 1500 C C . LYS A 1 184 ? -19.400 -13.118 13.098 1.00 84.50 184 LYS A C 1
ATOM 1502 O O . LYS A 1 184 ? -19.950 -12.024 13.185 1.00 84.50 184 LYS A O 1
ATOM 1507 N N . LEU A 1 185 ? -18.140 -13.266 12.701 1.00 86.75 185 LEU A N 1
ATOM 1508 C CA . LEU A 1 185 ? -17.247 -12.150 12.425 1.00 86.75 185 LEU A CA 1
ATOM 1509 C C . LEU A 1 185 ? -17.784 -11.249 11.302 1.00 86.75 185 LEU A C 1
ATOM 1511 O O . LEU A 1 185 ? -17.704 -10.028 11.400 1.00 86.75 185 LEU A O 1
ATOM 1515 N N . VAL A 1 186 ? -18.440 -11.833 10.294 1.00 89.81 186 VAL A N 1
ATOM 1516 C CA . VAL A 1 186 ? -19.148 -11.070 9.256 1.00 89.81 186 VAL A CA 1
ATOM 1517 C C . VAL A 1 186 ? -20.250 -10.189 9.854 1.00 89.81 186 VAL A C 1
ATOM 1519 O O . VAL A 1 186 ? -20.349 -9.017 9.492 1.00 89.81 186 VAL A O 1
ATOM 1522 N N . SER A 1 187 ? -21.057 -10.695 10.792 1.00 88.12 187 SER A N 1
ATOM 1523 C CA . SER A 1 187 ? -22.088 -9.879 11.455 1.00 88.12 187 SER A CA 1
ATOM 1524 C C . SER A 1 187 ? -21.491 -8.759 12.319 1.00 88.12 187 SER A C 1
ATOM 1526 O O . SER A 1 187 ? -21.971 -7.623 12.273 1.00 88.12 187 SER A O 1
ATOM 1528 N N . VAL A 1 188 ? -20.379 -9.042 13.008 1.00 89.00 188 VAL A N 1
ATOM 1529 C CA . VAL A 1 188 ? -19.604 -8.057 13.776 1.00 89.00 188 VAL A CA 1
ATOM 1530 C C . VAL A 1 188 ? -19.089 -6.946 12.858 1.00 89.00 188 VAL A C 1
ATOM 1532 O O . VAL A 1 188 ? -19.262 -5.768 13.167 1.00 89.00 188 VAL A O 1
ATOM 1535 N N . TYR A 1 189 ? -18.540 -7.285 11.687 1.00 92.44 189 TYR A N 1
ATOM 1536 C CA . TYR A 1 189 ? -18.054 -6.294 10.720 1.00 92.44 189 TYR A CA 1
ATOM 1537 C C . TYR A 1 189 ? -19.168 -5.375 10.223 1.00 92.44 189 TYR A C 1
ATOM 1539 O O . TYR A 1 189 ? -18.974 -4.164 10.178 1.00 92.44 189 TYR A O 1
ATOM 1547 N N . HIS A 1 190 ? -20.355 -5.910 9.922 1.00 91.12 190 HIS A N 1
ATOM 1548 C CA . HIS A 1 190 ? -21.500 -5.086 9.518 1.00 91.12 190 HIS A CA 1
ATOM 1549 C C . HIS A 1 190 ? -21.959 -4.140 10.638 1.00 91.12 190 HIS A C 1
ATOM 1551 O O . HIS A 1 190 ? -22.278 -2.978 10.374 1.00 91.12 190 HIS A O 1
ATOM 1557 N N . SER A 1 191 ? -21.963 -4.614 11.889 1.00 90.25 191 SER A N 1
ATOM 1558 C CA . SER A 1 191 ? -22.291 -3.788 13.056 1.00 90.25 191 SER A CA 1
ATOM 1559 C C . SER A 1 191 ? -21.289 -2.641 13.223 1.00 90.25 191 SER A C 1
ATOM 1561 O O . SER A 1 191 ? -21.686 -1.474 13.277 1.00 90.25 191 SER A O 1
ATOM 1563 N N . ILE A 1 192 ? -19.985 -2.944 13.203 1.00 91.31 192 ILE A N 1
ATOM 1564 C CA . ILE A 1 192 ? -18.912 -1.946 13.335 1.00 91.31 192 ILE A CA 1
ATOM 1565 C C . ILE A 1 192 ? -18.947 -0.954 12.169 1.00 91.31 192 ILE A C 1
ATOM 1567 O O . ILE A 1 192 ? -18.878 0.255 12.397 1.00 91.31 192 ILE A O 1
ATOM 1571 N N . ALA A 1 193 ? -19.104 -1.435 10.933 1.00 92.44 193 ALA A N 1
ATOM 1572 C CA . ALA A 1 193 ? -19.199 -0.600 9.738 1.00 92.44 193 ALA A CA 1
ATOM 1573 C C . ALA A 1 193 ? -20.333 0.428 9.861 1.00 92.44 193 ALA A C 1
ATOM 1575 O O . ALA A 1 193 ? -20.127 1.615 9.597 1.00 92.44 193 ALA A O 1
ATOM 1576 N N . ARG A 1 194 ? -21.508 0.003 10.349 1.00 91.06 194 ARG A N 1
ATOM 1577 C CA . ARG A 1 194 ? -22.659 0.890 10.571 1.00 91.06 194 ARG A CA 1
ATOM 1578 C C . ARG A 1 194 ? -22.424 1.881 11.711 1.00 91.06 194 ARG A C 1
ATOM 1580 O O . ARG A 1 194 ? -22.738 3.059 11.558 1.00 91.06 194 ARG A O 1
ATOM 1587 N N . GLN A 1 195 ? -21.890 1.422 12.842 1.00 90.06 195 GLN A N 1
ATOM 1588 C CA . GLN A 1 195 ? -21.684 2.257 14.032 1.00 90.06 195 GLN A CA 1
ATOM 1589 C C . GLN A 1 195 ? -20.589 3.311 13.829 1.00 90.06 195 GLN A C 1
ATOM 1591 O O . GLN A 1 195 ? -20.745 4.460 14.235 1.00 90.06 195 GLN A O 1
ATOM 1596 N N . ARG A 1 196 ? -19.473 2.920 13.206 1.00 86.88 196 ARG A N 1
ATOM 1597 C CA . ARG A 1 196 ? -18.259 3.740 13.068 1.00 86.88 196 ARG A CA 1
ATOM 1598 C C . ARG A 1 196 ? -18.097 4.362 11.678 1.00 86.88 196 ARG A C 1
ATOM 1600 O O . ARG A 1 196 ? -17.117 5.062 11.457 1.00 86.88 196 ARG A O 1
ATOM 1607 N N . ARG A 1 197 ? -19.051 4.137 10.762 1.00 87.00 197 ARG A N 1
ATOM 1608 C CA . ARG A 1 197 ? -19.043 4.633 9.370 1.00 87.00 197 ARG A CA 1
ATOM 1609 C C . ARG A 1 197 ? -17.787 4.212 8.592 1.00 87.00 197 ARG A C 1
ATOM 1611 O O . ARG A 1 197 ? -17.180 5.022 7.899 1.00 87.00 197 ARG A O 1
ATOM 1618 N N . ILE A 1 198 ? -17.403 2.944 8.722 1.00 88.50 198 ILE A N 1
ATOM 1619 C CA . ILE A 1 198 ? -16.254 2.352 8.016 1.00 88.50 198 ILE A CA 1
ATOM 1620 C C . ILE A 1 198 ? -16.772 1.565 6.811 1.00 88.50 198 ILE A C 1
ATOM 1622 O O . ILE A 1 198 ? -17.813 0.911 6.899 1.00 88.50 198 ILE A O 1
ATOM 1626 N N . VAL A 1 199 ? -16.062 1.623 5.683 1.00 86.81 199 VAL A N 1
ATOM 1627 C CA . VAL A 1 199 ? -16.423 0.865 4.481 1.00 86.81 199 VAL A CA 1
ATOM 1628 C C . VAL A 1 199 ? -16.120 -0.615 4.707 1.00 86.81 199 VAL A C 1
ATOM 1630 O O . VAL A 1 199 ? -15.042 -0.973 5.170 1.00 86.81 199 VAL A O 1
ATOM 1633 N N . LEU A 1 200 ? -17.061 -1.496 4.358 1.00 85.00 200 LEU A N 1
ATOM 1634 C CA . LEU A 1 200 ? -16.921 -2.937 4.605 1.00 85.00 200 LEU A CA 1
ATOM 1635 C C . LEU A 1 200 ? -15.694 -3.553 3.900 1.00 85.00 200 LEU A C 1
ATOM 1637 O O . LEU A 1 200 ? -15.095 -4.485 4.423 1.00 85.00 200 LEU A O 1
ATOM 1641 N N . ASN A 1 201 ? -15.292 -3.002 2.752 1.00 85.06 201 ASN A N 1
ATOM 1642 C CA . ASN A 1 201 ? -14.123 -3.459 1.993 1.00 85.06 201 ASN A CA 1
ATOM 1643 C C . ASN A 1 201 ? -12.782 -3.202 2.700 1.00 85.06 201 ASN A C 1
ATOM 1645 O O . ASN A 1 201 ? -11.787 -3.807 2.311 1.00 85.06 201 ASN A O 1
ATOM 1649 N N . ASP A 1 202 ? -12.747 -2.331 3.713 1.00 85.62 202 ASP A N 1
ATOM 1650 C CA . ASP A 1 202 ? -11.524 -2.041 4.471 1.00 85.62 202 ASP A CA 1
ATOM 1651 C C . ASP A 1 202 ? -11.240 -3.107 5.545 1.00 85.62 202 ASP A C 1
ATOM 1653 O O . ASP A 1 202 ? -10.155 -3.140 6.130 1.00 85.62 202 ASP A O 1
ATOM 1657 N N . PHE A 1 203 ? -12.214 -3.974 5.840 1.00 88.81 203 PHE A N 1
ATOM 1658 C CA . PHE A 1 203 ? -12.061 -5.030 6.835 1.00 88.81 203 PHE A CA 1
ATOM 1659 C C . PHE A 1 203 ? -11.224 -6.197 6.285 1.00 88.81 203 PHE A C 1
ATOM 1661 O O . PHE A 1 203 ? -11.302 -6.517 5.096 1.00 88.81 203 PHE A O 1
ATOM 1668 N N . PRO A 1 204 ? -10.426 -6.865 7.141 1.00 89.38 204 PRO A N 1
ATOM 1669 C CA . PRO A 1 204 ? -9.663 -8.037 6.729 1.00 89.38 204 PRO A CA 1
ATOM 1670 C C . PRO A 1 204 ? -10.594 -9.205 6.384 1.00 89.38 204 PRO A C 1
ATOM 1672 O O . PRO A 1 204 ? -11.720 -9.277 6.865 1.00 89.38 204 PRO A O 1
ATOM 1675 N N . ASP A 1 205 ? -10.109 -10.154 5.583 1.00 87.69 205 ASP A N 1
ATOM 1676 C CA . ASP A 1 205 ? -10.876 -11.361 5.270 1.00 87.69 205 ASP A CA 1
ATOM 1677 C C . ASP A 1 205 ? -11.215 -12.143 6.563 1.00 87.69 205 ASP A C 1
ATOM 1679 O O . ASP A 1 205 ? -10.298 -12.446 7.342 1.00 87.69 205 ASP A O 1
ATOM 1683 N N . PRO A 1 206 ? -12.497 -12.490 6.808 1.00 89.00 206 PRO A N 1
ATOM 1684 C CA . PRO A 1 206 ? -12.915 -13.177 8.027 1.00 89.00 206 PRO A CA 1
ATOM 1685 C C . PRO A 1 206 ? -12.224 -14.525 8.262 1.00 89.00 206 PRO A C 1
ATOM 1687 O O . PRO A 1 206 ? -11.971 -14.892 9.410 1.00 89.00 206 PRO A O 1
ATOM 1690 N N . VAL A 1 207 ? -11.919 -15.268 7.195 1.00 89.06 207 VAL A N 1
ATOM 1691 C CA . VAL A 1 207 ? -11.268 -16.582 7.278 1.00 89.06 207 VAL A CA 1
ATOM 1692 C C . VAL A 1 207 ? -9.812 -16.407 7.696 1.00 89.06 207 VAL A C 1
ATOM 1694 O O . VAL A 1 207 ? -9.377 -17.010 8.676 1.00 89.06 207 VAL A O 1
ATOM 1697 N N . ILE A 1 208 ? -9.090 -15.501 7.031 1.00 87.88 208 ILE A N 1
ATOM 1698 C CA . ILE A 1 208 ? -7.682 -15.204 7.344 1.00 87.88 208 ILE A CA 1
ATOM 1699 C C . ILE A 1 208 ? -7.552 -14.645 8.766 1.00 87.88 208 ILE A C 1
ATOM 1701 O O . ILE A 1 208 ? -6.616 -14.982 9.497 1.00 87.88 208 ILE A O 1
ATOM 1705 N N . PHE A 1 209 ? -8.485 -13.783 9.178 1.00 89.19 209 PHE A N 1
ATOM 1706 C CA . PHE A 1 209 ? -8.514 -13.240 10.532 1.00 89.19 209 PHE A CA 1
ATOM 1707 C C . PHE A 1 209 ? -8.705 -14.350 11.571 1.00 89.19 209 PHE A C 1
ATOM 1709 O O . PHE A 1 209 ? -7.966 -14.403 12.554 1.00 89.19 209 PHE A O 1
ATOM 1716 N N . HIS A 1 210 ? -9.65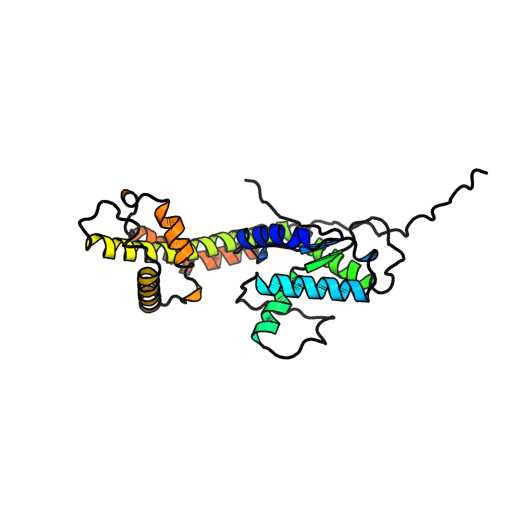3 -15.261 11.337 1.00 87.12 210 HIS A N 1
ATOM 1717 C CA . HIS A 1 210 ? -9.920 -16.390 12.221 1.00 87.12 210 HIS A CA 1
ATOM 1718 C C . HIS A 1 210 ? -8.703 -17.312 12.367 1.00 87.12 210 HIS A C 1
ATOM 1720 O O . HIS A 1 210 ? -8.318 -17.646 13.487 1.00 87.12 210 HIS A O 1
ATOM 1726 N N . GLU A 1 211 ? -8.055 -17.679 11.260 1.00 88.50 211 GLU A N 1
ATOM 1727 C CA . GLU A 1 211 ? -6.844 -18.508 11.275 1.00 88.50 211 GLU A CA 1
ATOM 1728 C C . GLU A 1 211 ? -5.720 -17.866 12.091 1.00 88.50 211 GLU A C 1
ATOM 1730 O O . GLU A 1 211 ? -5.120 -18.522 12.942 1.00 88.50 211 GLU A O 1
ATOM 1735 N N . LYS A 1 212 ? -5.478 -16.562 11.901 1.00 87.75 212 LYS A N 1
ATOM 1736 C CA . LYS A 1 212 ? -4.470 -15.821 12.672 1.00 87.75 212 LYS A CA 1
ATOM 1737 C C . LYS A 1 212 ? -4.838 -15.705 14.148 1.00 87.75 212 LYS A C 1
ATOM 1739 O O . LYS A 1 212 ? -3.961 -15.834 14.997 1.00 87.75 212 LYS A O 1
ATOM 1744 N N . ALA A 1 213 ? -6.115 -15.510 14.469 1.00 85.31 213 ALA A N 1
ATOM 1745 C CA . ALA A 1 213 ? -6.578 -15.428 15.850 1.00 85.31 213 ALA A CA 1
ATOM 1746 C C . ALA A 1 213 ? -6.367 -16.749 16.609 1.00 85.31 213 ALA A C 1
ATOM 1748 O O . ALA A 1 213 ? -5.990 -16.712 17.780 1.00 85.31 213 ALA A O 1
ATOM 1749 N N . LYS A 1 214 ? -6.524 -17.912 15.951 1.00 84.75 214 LYS A N 1
ATOM 1750 C CA . LYS A 1 214 ? -6.254 -19.233 16.561 1.00 84.75 214 LYS A CA 1
ATOM 1751 C C . LYS A 1 214 ? -4.809 -19.418 17.011 1.00 84.75 214 LYS A C 1
ATOM 1753 O O . LYS A 1 214 ? -4.570 -20.184 17.937 1.00 84.75 214 LYS A O 1
ATOM 1758 N N . LEU A 1 215 ? -3.866 -18.739 16.359 1.00 87.12 215 LEU A N 1
ATOM 1759 C CA . LEU A 1 215 ? -2.447 -18.788 16.712 1.00 87.12 215 LEU A CA 1
ATOM 1760 C C . LEU A 1 215 ? -2.116 -17.951 17.958 1.00 87.12 215 LEU A C 1
ATOM 1762 O O . LEU A 1 215 ? -1.000 -18.033 18.460 1.00 87.12 215 LEU A O 1
ATOM 1766 N N . THR A 1 216 ? -3.052 -17.126 18.436 1.00 83.81 216 THR A N 1
ATOM 1767 C CA . THR A 1 216 ? -2.840 -16.223 19.574 1.00 83.81 216 THR A CA 1
ATOM 1768 C C . THR A 1 216 ? -3.604 -16.678 20.811 1.00 83.81 216 THR A C 1
ATOM 1770 O O . THR A 1 216 ? -4.704 -17.219 20.709 1.00 83.81 216 THR A O 1
ATOM 1773 N N . ASP A 1 217 ? -3.043 -16.409 21.991 1.00 81.25 217 ASP A N 1
ATOM 1774 C CA . ASP A 1 217 ? -3.668 -16.766 23.263 1.00 81.25 217 ASP A CA 1
ATOM 1775 C C . ASP A 1 217 ? -4.756 -15.756 23.672 1.00 81.25 217 ASP A C 1
ATOM 1777 O O . ASP A 1 217 ? -4.439 -14.591 23.935 1.00 81.25 217 ASP A O 1
ATOM 1781 N N . PRO A 1 218 ? -6.023 -16.184 23.862 1.00 79.31 218 PRO A N 1
ATOM 1782 C CA . PRO A 1 218 ? -7.120 -15.284 24.240 1.00 79.31 218 PRO A CA 1
ATOM 1783 C C . PRO A 1 218 ? -6.941 -14.577 25.577 1.00 79.31 218 PRO A C 1
ATOM 1785 O O . PRO A 1 218 ? -7.521 -13.524 25.813 1.00 79.31 218 PRO A O 1
ATOM 1788 N N . LYS A 1 219 ? -6.144 -15.157 26.478 1.00 81.94 219 LYS A N 1
ATOM 1789 C CA . LYS A 1 219 ? -5.872 -14.575 27.799 1.00 81.94 219 LYS A CA 1
ATOM 1790 C C . LYS A 1 219 ? -5.076 -13.273 27.713 1.00 81.94 219 LYS A C 1
ATOM 1792 O O . LYS A 1 219 ? -5.117 -12.489 28.652 1.00 81.94 219 LYS A O 1
ATOM 1797 N N . LEU A 1 220 ? -4.340 -13.076 26.619 1.00 84.50 220 LEU A N 1
ATOM 1798 C CA . LEU A 1 220 ? -3.543 -11.877 26.371 1.00 84.50 220 LEU A CA 1
ATOM 1799 C C . LEU A 1 220 ? -4.346 -10.784 25.659 1.00 84.50 220 LEU A C 1
ATOM 1801 O O . LEU A 1 220 ? -3.845 -9.674 25.476 1.00 84.50 220 LEU A O 1
ATOM 1805 N N . TRP A 1 221 ? -5.568 -11.085 25.216 1.00 86.62 221 TRP A N 1
ATOM 1806 C CA . TRP A 1 221 ? -6.401 -10.111 24.532 1.00 86.62 221 TRP A CA 1
ATOM 1807 C C . TRP A 1 221 ? -6.946 -9.099 25.533 1.00 86.62 221 TRP A C 1
ATOM 1809 O O . TRP A 1 221 ? -7.546 -9.450 26.548 1.00 86.62 221 TRP A O 1
ATOM 1819 N N . ASN A 1 222 ? -6.748 -7.825 25.214 1.00 86.31 222 ASN A N 1
ATOM 1820 C CA . ASN A 1 222 ? -7.194 -6.708 26.030 1.00 86.31 222 ASN A CA 1
ATOM 1821 C C . ASN A 1 222 ? -8.319 -5.961 25.324 1.00 86.31 222 ASN A C 1
ATOM 1823 O O . ASN A 1 222 ? -8.382 -5.907 24.094 1.00 86.31 222 ASN A O 1
ATOM 1827 N N . ARG A 1 223 ? -9.195 -5.352 26.122 1.00 87.75 223 ARG A N 1
ATOM 1828 C CA . ARG A 1 223 ? -10.181 -4.402 25.609 1.00 87.75 223 ARG A CA 1
ATOM 1829 C C . ARG A 1 223 ? -9.506 -3.110 25.165 1.00 87.75 223 ARG A C 1
ATOM 1831 O O . ARG A 1 223 ? -8.385 -2.806 25.571 1.00 87.75 223 ARG A O 1
ATOM 1838 N N . LEU A 1 224 ? -10.222 -2.345 24.349 1.00 88.94 224 LEU A N 1
ATOM 1839 C CA . LEU A 1 224 ? -9.752 -1.054 23.874 1.00 88.94 224 LEU A CA 1
ATOM 1840 C C . LEU A 1 224 ? -9.592 -0.068 25.038 1.00 88.94 224 LEU A C 1
ATOM 1842 O O . LEU A 1 224 ? -10.558 0.240 25.739 1.00 88.94 224 LEU A O 1
ATOM 1846 N N . ASP A 1 225 ? -8.381 0.463 25.209 1.00 91.75 225 ASP A N 1
ATOM 1847 C CA . ASP A 1 225 ? -8.158 1.608 26.087 1.00 91.75 225 ASP A CA 1
ATOM 1848 C C . ASP A 1 225 ? -8.633 2.887 25.391 1.00 91.75 225 ASP A C 1
ATOM 1850 O O . ASP A 1 225 ? -8.126 3.286 24.340 1.00 91.75 225 ASP A O 1
ATOM 1854 N N . THR A 1 226 ? -9.595 3.557 26.022 1.00 91.94 226 THR A N 1
ATOM 1855 C CA . THR A 1 226 ? -10.145 4.838 25.570 1.00 91.94 226 THR A CA 1
ATOM 1856 C C . THR A 1 226 ? -9.091 5.935 25.401 1.00 91.94 226 THR A C 1
ATOM 1858 O O . THR A 1 226 ? -9.269 6.806 24.553 1.00 91.94 226 THR A O 1
ATOM 1861 N N . LYS A 1 227 ? -7.996 5.921 26.176 1.00 94.50 227 LYS A N 1
ATOM 1862 C CA . LYS A 1 227 ? -6.917 6.914 26.048 1.00 94.50 227 LYS A CA 1
ATOM 1863 C C . LYS A 1 227 ? -6.116 6.695 24.767 1.00 94.50 227 LYS A C 1
ATOM 1865 O O . LYS A 1 227 ? -5.873 7.646 24.031 1.00 94.50 227 LYS A O 1
ATOM 1870 N N . LEU A 1 228 ? -5.751 5.442 24.489 1.00 93.44 228 LEU A N 1
ATOM 1871 C CA . LEU A 1 228 ? -4.995 5.072 23.291 1.00 93.44 228 LEU A CA 1
ATOM 1872 C C . LEU A 1 228 ? -5.831 5.240 22.016 1.00 93.44 228 LEU A C 1
ATOM 1874 O O . LEU A 1 228 ? -5.299 5.685 21.004 1.00 93.44 228 LEU A O 1
ATOM 1878 N N . ASP A 1 229 ? -7.134 4.945 22.070 1.00 92.62 229 ASP A N 1
ATOM 1879 C CA . ASP A 1 229 ? -8.049 5.191 20.945 1.00 92.62 229 ASP A CA 1
ATOM 1880 C C . ASP A 1 229 ? -8.160 6.686 20.619 1.00 92.62 229 ASP A C 1
ATOM 1882 O O . ASP A 1 229 ? -8.087 7.072 19.454 1.00 92.62 229 ASP A O 1
ATOM 1886 N N . LYS A 1 230 ? -8.274 7.547 21.642 1.00 94.31 230 LYS A N 1
ATOM 1887 C CA . LYS A 1 230 ? -8.284 9.005 21.450 1.00 94.31 230 LYS A CA 1
ATOM 1888 C C . LYS A 1 230 ? -7.003 9.497 20.782 1.00 94.31 230 LYS A C 1
ATOM 1890 O O . LYS A 1 230 ? -7.100 10.215 19.797 1.00 94.31 230 LYS A O 1
ATOM 1895 N N . LEU A 1 231 ? -5.842 9.050 21.262 1.00 95.56 231 LEU A N 1
ATOM 1896 C CA . LEU A 1 231 ? -4.544 9.426 20.694 1.00 95.56 231 LEU A CA 1
ATOM 1897 C C . LEU A 1 231 ? -4.411 8.966 19.234 1.00 95.56 231 LEU A C 1
ATOM 1899 O O . LEU A 1 231 ? -3.951 9.719 18.383 1.00 95.56 231 LEU A O 1
ATOM 1903 N N . LEU A 1 232 ? -4.854 7.745 18.915 1.00 94.50 232 LEU A N 1
ATOM 1904 C CA . LEU A 1 232 ? -4.823 7.234 17.543 1.00 94.50 232 LEU A CA 1
ATOM 1905 C C . LEU A 1 232 ? -5.736 8.031 16.599 1.00 94.50 232 LEU A C 1
ATOM 1907 O O . LEU A 1 232 ? -5.365 8.262 15.448 1.00 94.50 232 LEU A O 1
ATOM 1911 N N . ASN A 1 233 ? -6.918 8.436 17.066 1.00 92.38 233 ASN A N 1
ATOM 1912 C CA . ASN A 1 233 ? -7.833 9.256 16.272 1.00 92.38 233 ASN A CA 1
ATOM 1913 C C . ASN A 1 233 ? -7.306 10.685 16.099 1.00 92.38 233 ASN A C 1
ATOM 1915 O O . ASN A 1 233 ? -7.300 11.178 14.978 1.00 92.38 233 ASN A O 1
ATOM 1919 N N . GLU A 1 234 ? -6.771 11.300 17.156 1.00 95.75 234 GLU A N 1
ATOM 1920 C CA . GLU A 1 234 ? -6.114 12.613 17.088 1.00 95.75 234 GLU A CA 1
ATOM 1921 C C . GLU A 1 234 ? -4.966 12.614 16.069 1.00 95.75 234 GLU A C 1
ATOM 1923 O O . GLU A 1 234 ? -4.921 13.473 15.187 1.00 95.75 234 GLU A O 1
ATOM 1928 N N . PHE A 1 235 ? -4.118 11.579 16.103 1.00 95.00 235 PHE A N 1
ATOM 1929 C CA . PHE A 1 235 ? -3.055 11.398 15.119 1.00 95.00 235 PHE A CA 1
ATOM 1930 C C . PHE A 1 235 ? -3.602 11.352 13.684 1.00 95.00 235 PHE A C 1
ATOM 1932 O O . PHE A 1 235 ? -3.110 12.058 12.804 1.00 95.00 235 PHE A O 1
ATOM 1939 N N . LEU A 1 236 ? -4.621 10.523 13.432 1.00 91.75 236 LEU A N 1
ATOM 1940 C CA . LEU A 1 236 ? -5.182 10.328 12.091 1.00 91.75 236 LEU A CA 1
ATOM 1941 C C . LEU A 1 236 ? -5.927 11.558 11.554 1.00 91.75 236 LEU A C 1
ATOM 1943 O O . LEU A 1 236 ? -5.894 11.783 10.342 1.00 91.75 236 LEU A O 1
ATOM 1947 N N . ASP A 1 237 ? -6.584 12.318 12.428 1.00 91.69 237 ASP A N 1
ATOM 1948 C CA . ASP A 1 237 ? -7.466 13.420 12.046 1.00 91.69 237 ASP A CA 1
ATOM 1949 C C . ASP A 1 237 ? -6.725 14.767 11.972 1.00 91.69 237 ASP A C 1
ATOM 1951 O O . ASP A 1 237 ? -7.039 15.590 11.108 1.00 91.69 237 ASP A O 1
ATOM 1955 N N . HIS A 1 238 ? -5.722 14.993 12.831 1.00 93.06 238 HIS A N 1
ATOM 1956 C CA . HIS A 1 238 ? -5.041 16.287 12.956 1.00 93.06 238 HIS A CA 1
ATOM 1957 C C . HIS A 1 238 ? -3.553 16.244 12.599 1.00 93.06 238 HIS A C 1
ATOM 1959 O O . HIS A 1 238 ? -3.094 17.108 11.850 1.00 93.06 238 HIS A O 1
ATOM 1965 N N . ASP A 1 239 ? -2.803 15.238 13.058 1.00 93.94 239 ASP A N 1
ATOM 1966 C CA . ASP A 1 239 ? -1.339 15.223 12.896 1.00 93.94 239 ASP A CA 1
ATOM 1967 C C . ASP A 1 239 ? -0.886 14.783 11.499 1.00 93.94 239 ASP A C 1
ATOM 1969 O O . ASP A 1 239 ? 0.169 15.193 11.011 1.00 93.94 239 ASP A O 1
ATOM 1973 N N . VAL A 1 240 ? -1.679 13.961 10.808 1.00 92.62 240 VAL A N 1
ATOM 1974 C CA . VAL A 1 240 ? -1.303 13.420 9.492 1.00 92.62 240 VAL A CA 1
ATOM 1975 C C . VAL A 1 240 ? -1.084 14.517 8.445 1.00 92.62 240 VAL A C 1
ATOM 1977 O O . VAL A 1 240 ? -0.090 14.482 7.719 1.00 92.62 240 VAL A O 1
ATOM 1980 N N . ALA A 1 241 ? -1.989 15.493 8.349 1.00 91.06 241 ALA A N 1
ATOM 1981 C CA . ALA A 1 241 ? -1.932 16.536 7.325 1.00 91.06 241 ALA A CA 1
ATOM 1982 C C . ALA A 1 241 ? -0.642 17.390 7.371 1.00 91.06 241 ALA A C 1
ATOM 1984 O O . ALA A 1 241 ? 0.020 17.512 6.330 1.00 91.06 241 ALA A O 1
ATOM 1985 N N . PRO A 1 242 ? -0.226 17.954 8.525 1.00 93.81 242 PRO A N 1
ATOM 1986 C CA . PRO A 1 242 ? 1.023 18.704 8.606 1.00 93.81 242 PRO A CA 1
ATOM 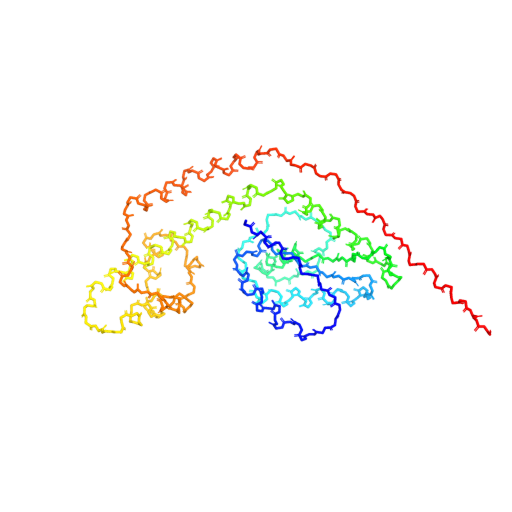1987 C C . PRO A 1 242 ? 2.249 17.813 8.375 1.00 93.81 242 PRO A C 1
ATOM 1989 O O . PRO A 1 242 ? 3.168 18.238 7.678 1.00 93.81 242 PRO A O 1
ATOM 1992 N N . ILE A 1 243 ? 2.260 16.566 8.868 1.00 92.38 243 ILE A N 1
ATOM 1993 C CA . ILE A 1 243 ? 3.387 15.638 8.656 1.00 92.38 243 ILE A CA 1
ATOM 1994 C C . ILE A 1 243 ? 3.577 15.341 7.163 1.00 92.38 243 ILE A C 1
ATOM 1996 O O . ILE A 1 243 ? 4.698 15.397 6.659 1.00 92.38 243 ILE A O 1
ATOM 2000 N N . VAL A 1 244 ? 2.490 15.057 6.440 1.00 89.88 244 VAL A N 1
ATOM 2001 C CA . VAL A 1 244 ? 2.534 14.808 4.991 1.00 89.88 244 VAL A CA 1
ATOM 2002 C C . VAL A 1 244 ? 3.002 16.053 4.239 1.00 89.88 244 VAL A C 1
ATOM 2004 O O . VAL A 1 244 ? 3.826 15.942 3.335 1.00 89.88 244 VAL A O 1
ATOM 2007 N N . THR A 1 245 ? 2.523 17.235 4.628 1.00 91.00 245 THR A N 1
ATOM 2008 C CA . THR A 1 245 ? 2.921 18.505 3.998 1.00 91.00 245 THR A CA 1
ATOM 2009 C C . THR A 1 245 ? 4.419 18.754 4.156 1.00 91.00 245 THR A C 1
ATOM 2011 O O . THR A 1 245 ? 5.104 19.045 3.177 1.00 91.00 245 THR A O 1
ATOM 2014 N N . THR A 1 246 ? 4.951 18.567 5.364 1.00 90.81 246 THR A N 1
ATOM 2015 C CA . THR A 1 246 ? 6.389 18.688 5.631 1.00 90.81 246 THR A CA 1
ATOM 2016 C C . THR A 1 246 ? 7.189 17.664 4.832 1.00 90.81 246 THR A C 1
ATOM 2018 O O . THR A 1 246 ? 8.165 18.035 4.192 1.00 90.81 246 THR A O 1
ATOM 2021 N N . ALA A 1 247 ? 6.739 16.406 4.783 1.00 87.94 247 ALA A N 1
ATOM 2022 C CA . ALA A 1 247 ? 7.419 15.345 4.039 1.00 87.94 247 ALA A CA 1
ATOM 2023 C C . ALA A 1 247 ? 7.442 15.575 2.516 1.00 87.94 247 ALA A C 1
ATOM 2025 O O . ALA A 1 247 ? 8.362 15.117 1.846 1.00 87.94 247 ALA A O 1
ATOM 2026 N N . ILE A 1 248 ? 6.441 16.263 1.953 1.00 86.69 248 ILE A N 1
ATOM 2027 C CA . ILE A 1 248 ? 6.409 16.635 0.526 1.00 86.69 248 ILE A CA 1
ATOM 2028 C C . ILE A 1 248 ? 7.365 17.799 0.229 1.00 86.69 248 ILE A C 1
ATOM 2030 O O . ILE A 1 248 ? 7.936 17.859 -0.860 1.00 86.69 248 ILE A O 1
ATOM 2034 N N . ASN A 1 249 ? 7.532 18.711 1.188 1.00 88.56 249 ASN A N 1
ATOM 2035 C CA . ASN A 1 249 ? 8.349 19.916 1.043 1.00 88.56 249 ASN A CA 1
ATOM 2036 C C . ASN A 1 249 ? 9.834 19.696 1.373 1.00 88.56 249 ASN A C 1
ATOM 2038 O O . ASN A 1 249 ? 10.625 20.634 1.260 1.00 88.56 249 ASN A O 1
ATOM 2042 N N . GLU A 1 250 ? 10.229 18.489 1.784 1.00 85.88 250 GLU A N 1
ATOM 2043 C CA . GLU A 1 250 ? 11.634 18.162 2.014 1.00 85.88 250 GLU A CA 1
ATOM 2044 C C . GLU A 1 250 ? 12.475 18.325 0.730 1.00 85.88 250 GLU A C 1
ATOM 2046 O O . GLU A 1 250 ? 11.999 18.074 -0.386 1.00 85.88 250 GLU A O 1
ATOM 2051 N N . PRO A 1 251 ? 13.742 18.761 0.861 1.00 86.06 251 PRO A N 1
ATOM 2052 C CA . PRO A 1 251 ? 14.602 19.004 -0.287 1.00 86.06 251 PRO A CA 1
ATOM 2053 C C . PRO A 1 251 ? 14.843 17.711 -1.067 1.00 86.06 251 PRO A C 1
ATOM 2055 O O . PRO A 1 251 ? 15.237 16.680 -0.519 1.00 86.06 251 PRO A O 1
ATOM 2058 N N . ARG A 1 252 ? 14.639 17.772 -2.385 1.00 83.12 252 ARG A N 1
ATOM 2059 C CA . ARG A 1 252 ? 14.851 16.619 -3.261 1.00 83.12 252 ARG A CA 1
ATOM 2060 C C . ARG A 1 252 ? 16.338 16.309 -3.389 1.00 83.12 252 ARG A C 1
ATOM 2062 O O . ARG A 1 252 ? 17.135 17.176 -3.737 1.00 83.12 252 ARG A O 1
ATOM 2069 N N . ILE A 1 253 ? 16.685 15.042 -3.193 1.00 85.06 253 ILE A N 1
ATOM 2070 C CA . ILE A 1 253 ? 18.013 14.516 -3.510 1.00 85.06 253 ILE A CA 1
ATOM 2071 C C . ILE A 1 253 ? 18.089 14.341 -5.029 1.00 85.06 253 ILE A C 1
ATOM 2073 O O . ILE A 1 253 ? 17.366 13.518 -5.588 1.00 85.06 253 ILE A O 1
ATOM 2077 N N . VAL A 1 254 ? 18.939 15.124 -5.694 1.00 82.81 254 VAL A N 1
ATOM 2078 C CA . VAL A 1 254 ? 19.185 15.002 -7.137 1.00 82.81 254 VAL A CA 1
ATOM 2079 C C . VAL A 1 254 ? 20.384 14.086 -7.347 1.00 82.81 254 VAL A C 1
ATOM 2081 O O . VAL A 1 254 ? 21.492 14.399 -6.919 1.00 82.81 254 VAL A O 1
ATOM 2084 N N . ILE A 1 255 ? 20.157 12.952 -8.004 1.00 85.12 255 ILE A N 1
ATOM 2085 C CA . ILE A 1 255 ? 21.212 12.026 -8.415 1.00 85.12 255 ILE A CA 1
ATOM 2086 C C . ILE A 1 255 ? 21.393 12.192 -9.921 1.00 85.12 255 ILE A C 1
ATOM 2088 O O . ILE A 1 255 ? 20.499 11.840 -10.690 1.00 85.12 255 ILE A O 1
ATOM 2092 N N . ASP A 1 256 ? 22.539 12.725 -10.347 1.00 82.81 256 ASP A N 1
ATOM 2093 C CA . ASP A 1 256 ? 22.885 12.762 -11.769 1.00 82.81 256 ASP A CA 1
ATOM 2094 C C . ASP A 1 256 ? 23.424 11.391 -12.184 1.00 82.81 256 ASP A C 1
ATOM 2096 O O . ASP A 1 256 ? 24.573 11.032 -11.923 1.00 82.81 256 ASP A O 1
ATOM 2100 N N . TYR A 1 257 ? 22.552 10.586 -12.782 1.00 83.06 257 TYR A N 1
ATOM 2101 C CA . TYR A 1 257 ? 22.907 9.309 -13.378 1.00 83.06 257 TYR A CA 1
ATOM 2102 C C . TYR A 1 257 ? 22.333 9.244 -14.783 1.00 83.06 257 TYR A C 1
ATOM 2104 O O . TYR A 1 257 ? 21.127 9.393 -14.991 1.00 83.06 257 TYR A O 1
ATOM 2112 N N . LYS A 1 258 ? 23.205 8.971 -15.753 1.00 76.88 258 LYS A N 1
ATOM 2113 C CA . LYS A 1 258 ? 22.817 8.724 -17.138 1.00 76.88 258 LYS A CA 1
ATOM 2114 C C . LYS A 1 258 ? 23.209 7.299 -17.508 1.00 76.88 258 LYS A C 1
ATOM 2116 O O . LYS A 1 258 ? 24.388 6.958 -17.382 1.00 76.88 258 LYS A O 1
ATOM 2121 N N . PRO A 1 259 ? 22.261 6.464 -17.962 1.00 73.25 259 PRO A N 1
ATOM 2122 C CA . PRO A 1 259 ? 22.596 5.132 -18.433 1.00 73.25 259 PRO A CA 1
ATOM 2123 C C . PRO A 1 259 ? 23.544 5.220 -19.632 1.00 73.25 259 PRO A C 1
ATOM 2125 O O . PRO A 1 259 ? 23.419 6.100 -20.489 1.00 73.25 259 PRO A O 1
ATOM 2128 N N . ALA A 1 260 ? 24.496 4.290 -19.702 1.00 75.56 260 ALA A N 1
ATOM 2129 C CA . ALA A 1 260 ? 25.370 4.169 -20.859 1.00 75.56 260 ALA A CA 1
ATOM 2130 C C . ALA A 1 260 ? 24.535 3.881 -22.116 1.00 75.56 260 ALA A C 1
ATOM 2132 O O . ALA A 1 260 ? 23.622 3.051 -22.096 1.00 75.56 260 ALA A O 1
ATOM 2133 N N . LYS A 1 261 ? 24.856 4.558 -23.225 1.00 76.69 261 LYS A N 1
ATOM 2134 C CA . LYS A 1 261 ? 24.213 4.281 -24.511 1.00 76.69 261 LYS A CA 1
ATOM 2135 C C . LYS A 1 261 ? 24.556 2.861 -24.941 1.00 76.69 261 LYS A C 1
ATOM 2137 O O . LYS A 1 261 ? 25.721 2.471 -24.937 1.00 76.69 261 LYS A O 1
ATOM 2142 N N . LYS A 1 262 ? 23.537 2.110 -25.343 1.00 75.44 262 LYS A N 1
ATOM 2143 C CA . LYS A 1 262 ? 23.730 0.762 -25.867 1.00 75.44 262 LYS A CA 1
ATOM 2144 C C . LYS A 1 262 ? 24.451 0.781 -27.207 1.00 75.44 262 LYS A C 1
ATOM 2146 O O . LYS A 1 262 ? 24.147 1.598 -28.077 1.00 75.44 262 LYS A O 1
ATOM 2151 N N . VAL A 1 263 ? 25.356 -0.172 -27.371 1.00 79.44 263 VAL A N 1
ATOM 2152 C CA . VAL A 1 263 ? 26.189 -0.360 -28.562 1.00 79.44 263 VAL A CA 1
ATOM 2153 C C . VAL A 1 263 ? 25.543 -1.442 -29.445 1.00 79.44 263 VAL A C 1
ATOM 2155 O O . VAL A 1 263 ? 24.848 -2.316 -28.926 1.00 79.44 263 VAL A O 1
ATOM 2158 N N . PRO A 1 264 ? 25.668 -1.421 -30.781 1.00 75.75 264 PRO A N 1
ATOM 2159 C CA . PRO A 1 264 ? 25.330 -2.599 -31.583 1.00 75.75 264 PRO A CA 1
ATOM 2160 C C . PRO A 1 264 ? 26.155 -3.818 -31.142 1.00 75.75 264 PRO A C 1
ATOM 2162 O O . PRO A 1 264 ? 27.273 -3.670 -30.649 1.00 75.75 264 PRO A O 1
ATOM 2165 N N . LEU A 1 265 ? 25.590 -5.020 -31.293 1.00 74.06 265 LEU A N 1
ATOM 2166 C CA . LEU A 1 265 ? 26.333 -6.257 -31.047 1.00 74.06 265 LEU A CA 1
ATOM 2167 C C . LEU A 1 265 ? 27.601 -6.265 -31.926 1.00 74.06 265 LEU A C 1
ATOM 2169 O O . LEU A 1 265 ? 27.474 -5.968 -33.117 1.00 74.06 265 LEU A O 1
ATOM 2173 N N . PRO A 1 266 ? 28.789 -6.587 -31.383 1.00 75.06 266 PRO A N 1
ATOM 2174 C CA . PRO A 1 266 ? 29.980 -6.743 -32.206 1.00 75.06 266 PRO A CA 1
ATOM 2175 C C . PRO A 1 266 ? 29.746 -7.847 -33.241 1.00 75.06 266 PRO A C 1
ATOM 2177 O O . PRO A 1 266 ? 29.142 -8.878 -32.931 1.00 75.06 266 PRO A O 1
ATOM 2180 N N . GLU A 1 267 ? 30.199 -7.619 -34.474 1.00 72.00 267 GLU A N 1
ATOM 2181 C CA . GLU A 1 267 ? 30.201 -8.656 -35.501 1.00 72.00 267 GLU A CA 1
ATOM 2182 C C . GLU A 1 267 ? 31.090 -9.798 -35.006 1.00 72.00 267 GLU A C 1
ATOM 2184 O O . GLU A 1 267 ? 32.263 -9.599 -34.687 1.00 72.00 267 GLU A O 1
ATOM 2189 N N . VAL A 1 268 ? 30.512 -10.993 -34.868 1.00 65.19 268 VAL A N 1
ATOM 2190 C CA . VAL A 1 268 ? 31.292 -12.191 -34.566 1.00 65.19 268 VAL A CA 1
ATOM 2191 C C . VAL A 1 268 ? 32.092 -12.488 -35.825 1.00 65.19 268 VAL A C 1
ATOM 2193 O O . VAL A 1 268 ? 31.570 -13.085 -36.766 1.00 65.19 268 VAL A O 1
ATOM 2196 N N . ILE A 1 269 ? 33.340 -12.024 -35.863 1.00 51.81 269 ILE A N 1
ATOM 2197 C CA . ILE A 1 269 ? 34.317 -12.493 -36.837 1.00 51.81 269 ILE A CA 1
ATOM 2198 C C . ILE A 1 269 ? 34.554 -13.954 -36.466 1.00 51.81 269 ILE A C 1
ATOM 2200 O O . ILE A 1 269 ? 35.267 -14.268 -35.514 1.00 51.81 269 ILE A O 1
ATOM 2204 N N . PHE A 1 270 ? 33.860 -14.859 -37.151 1.00 52.00 270 PHE A N 1
ATOM 2205 C CA . PHE A 1 270 ? 34.286 -16.244 -37.189 1.00 52.00 270 PHE A CA 1
ATOM 2206 C C . PHE A 1 270 ? 35.588 -16.237 -37.974 1.00 52.00 270 PHE A C 1
ATOM 2208 O O . PHE A 1 270 ? 35.573 -16.248 -39.204 1.00 52.00 270 PHE A O 1
ATOM 2215 N N . ASP A 1 271 ? 36.710 -16.169 -37.260 1.00 47.50 271 ASP A N 1
ATOM 2216 C CA . ASP A 1 271 ? 37.976 -16.583 -37.833 1.00 47.50 271 ASP A CA 1
ATOM 2217 C C . ASP A 1 271 ? 37.779 -18.037 -38.255 1.00 47.50 271 ASP A C 1
ATOM 2219 O O . ASP A 1 271 ? 37.700 -18.956 -37.434 1.00 47.50 271 ASP A O 1
ATOM 2223 N N . HIS A 1 272 ? 37.593 -18.223 -39.560 1.00 49.50 272 HIS A N 1
ATOM 2224 C CA . HIS A 1 272 ? 37.691 -19.506 -40.221 1.00 49.50 272 HIS A CA 1
ATOM 2225 C C . HIS A 1 272 ? 39.131 -19.992 -40.044 1.00 49.50 272 HIS A C 1
ATOM 2227 O O . HIS A 1 272 ? 39.960 -19.850 -40.940 1.00 49.50 272 HIS A O 1
ATOM 2233 N N . TYR A 1 273 ? 39.436 -20.552 -38.874 1.00 47.34 273 TYR A N 1
ATOM 2234 C CA . TYR A 1 273 ? 40.587 -21.422 -38.708 1.00 47.34 273 TYR A CA 1
ATOM 2235 C C . TYR A 1 273 ? 40.309 -22.668 -39.546 1.00 47.34 273 TYR A C 1
ATOM 2237 O O . TYR A 1 273 ? 39.567 -23.567 -39.148 1.00 47.34 273 TYR A O 1
ATOM 2245 N N . SER A 1 274 ? 40.816 -22.584 -40.775 1.00 47.50 274 SER A N 1
ATOM 2246 C CA . SER A 1 274 ? 40.962 -23.674 -41.734 1.00 47.50 274 SER A CA 1
ATOM 2247 C C . SER A 1 274 ? 42.084 -24.604 -41.292 1.00 47.50 274 SER A C 1
ATOM 2249 O O . SER A 1 274 ? 43.042 -24.097 -40.663 1.00 47.50 274 SER A O 1
#

Sequence (274 aa):
MKQFNTITSFTELNVTINNKIFQVIEILTGSEDKIRIILNKADAVRPRELVHVRGALMWALGKIMKCPEVPKVTFESLNRCFHKNKCFKSITQQIYSQVYIGSFWQYWNPKNTLLRGAIQEDLDALIKEILDLPSNYHAKRVNDVIKRARNLRIHTYIMDEVMKESLFFKNNKKSTDTATSPAKLVSVYHSIARQRRIVLNDFPDPVIFHEKAKLTDPKLWNRLDTKLDKLLNEFLDHDVAPIVTTAINEPRIVIDYKPAKKVPLPEVIFDHYS

Organism: Anisakis simplex (NCBI:txid6269)

Secondary structure (DSSP, 8-state):
------EEEE-S--TTSHHHHHHHHHHTTT-GGG-EEEE--TTTS-HHHHHHHHHHHHHHHHTT-----PPPP---SS-SS--S-HHHHHHHHHHHTTEEE---SSEE-TT-STTHHHHHHHHHHHHHHHHTTTTTHHHHHHHHHHHHHHHHHHHHHHHHHHHHHHHH----S-TTTTTS-HHHHHHHHHHHHHHHT--GGGSPPHHHHHHHHHTS-GGG--PPPHHHHHHHHHIIIIIHHHHHHHHHHSPP------PPPPEEPPP-------

pLDDT: mean 72.14, std 19.33, range [23.03, 95.75]